Protein AF-A0A2R9B7W6-F1 (afdb_monomer)

Structure (mmCIF, N/CA/C/O backbone):
data_AF-A0A2R9B7W6-F1
#
_entry.id   AF-A0A2R9B7W6-F1
#
loop_
_atom_site.group_PDB
_atom_site.id
_atom_site.type_symbol
_atom_site.label_atom_id
_atom_site.label_alt_id
_atom_site.label_comp_id
_atom_site.label_asym_id
_atom_site.label_entity_id
_atom_site.label_seq_id
_atom_site.pdbx_PDB_ins_code
_atom_site.Cartn_x
_atom_site.Cartn_y
_atom_site.Cartn_z
_atom_site.occupancy
_atom_site.B_iso_or_equiv
_atom_site.auth_seq_id
_atom_site.auth_comp_id
_atom_site.auth_asym_id
_atom_site.auth_atom_id
_atom_site.pdbx_PDB_model_num
ATOM 1 N N . SER A 1 1 ? 33.192 -31.340 47.581 1.00 45.81 1 SER A N 1
ATOM 2 C CA . SER A 1 1 ? 33.054 -31.129 46.129 1.00 45.81 1 SER A CA 1
ATOM 3 C C . SER A 1 1 ? 32.831 -32.468 45.465 1.00 45.81 1 SER A C 1
ATOM 5 O O . SER A 1 1 ? 33.761 -33.255 45.378 1.00 45.81 1 SER A O 1
ATOM 7 N N . ALA A 1 2 ? 31.579 -32.775 45.137 1.00 42.66 2 ALA A N 1
ATOM 8 C CA . ALA A 1 2 ? 31.175 -34.056 44.569 1.00 42.66 2 ALA A CA 1
ATOM 9 C C . ALA A 1 2 ? 31.063 -33.922 43.043 1.00 42.66 2 ALA A C 1
ATOM 11 O O . ALA A 1 2 ? 30.319 -33.074 42.559 1.00 42.66 2 ALA A O 1
ATOM 12 N N . LEU A 1 3 ? 31.805 -34.748 42.307 1.00 51.59 3 LEU A N 1
ATOM 13 C CA . LEU A 1 3 ? 31.605 -35.001 40.879 1.00 51.59 3 LEU A CA 1
ATOM 14 C C . LEU A 1 3 ? 31.028 -36.418 40.747 1.00 51.59 3 LEU A C 1
ATOM 16 O O . LEU A 1 3 ? 31.632 -37.339 41.297 1.00 51.59 3 LEU A O 1
ATOM 20 N N . PRO A 1 4 ? 29.898 -36.631 40.053 1.00 51.97 4 PRO A N 1
ATOM 21 C CA . PRO A 1 4 ? 29.407 -37.977 39.808 1.00 51.97 4 PRO A CA 1
ATOM 22 C C . PRO A 1 4 ? 29.992 -38.592 38.531 1.00 51.97 4 PRO A C 1
ATOM 24 O O . PRO A 1 4 ? 29.925 -38.027 37.441 1.00 51.97 4 PRO A O 1
ATOM 27 N N . SER A 1 5 ? 30.514 -39.805 38.704 1.00 49.47 5 SER A N 1
ATOM 28 C CA . SER A 1 5 ? 30.908 -40.772 37.686 1.00 49.47 5 SER A CA 1
ATOM 29 C C . SER A 1 5 ? 29.690 -41.511 37.129 1.00 49.47 5 SER A C 1
ATOM 31 O O . SER A 1 5 ? 29.109 -42.330 37.836 1.00 49.47 5 SER A O 1
ATOM 33 N N . TRP A 1 6 ? 29.334 -41.286 35.866 1.00 43.97 6 TRP A N 1
ATOM 34 C CA . TRP A 1 6 ? 28.460 -42.190 35.109 1.00 43.97 6 TRP A CA 1
ATOM 35 C C . TRP A 1 6 ? 28.971 -42.270 33.671 1.00 43.97 6 TRP A C 1
ATOM 37 O O . TRP A 1 6 ? 28.680 -41.418 32.837 1.00 43.97 6 TRP A O 1
ATOM 47 N N . ALA A 1 7 ? 29.769 -43.298 33.398 1.00 44.34 7 ALA A N 1
ATOM 48 C CA . ALA A 1 7 ? 30.141 -43.717 32.058 1.00 44.34 7 ALA A CA 1
ATOM 49 C C . ALA A 1 7 ? 29.703 -45.170 31.901 1.00 44.34 7 ALA A C 1
ATOM 51 O O . ALA A 1 7 ? 30.375 -46.042 32.426 1.00 44.34 7 ALA A O 1
ATOM 52 N N . HIS A 1 8 ? 28.587 -45.409 31.209 1.00 46.47 8 HIS A N 1
ATOM 53 C CA . HIS A 1 8 ? 28.307 -46.627 30.440 1.00 46.47 8 HIS A CA 1
ATOM 54 C C . HIS A 1 8 ? 27.145 -46.351 29.471 1.00 46.47 8 HIS A C 1
ATOM 56 O O . HIS A 1 8 ? 26.100 -45.859 29.889 1.00 46.47 8 HIS A O 1
ATOM 62 N N . GLY A 1 9 ? 27.330 -46.703 28.191 1.00 41.22 9 GLY A N 1
ATOM 63 C CA . GLY A 1 9 ? 26.227 -46.953 27.253 1.00 41.22 9 GLY A CA 1
ATOM 64 C C . GLY A 1 9 ? 26.095 -46.020 26.044 1.00 41.22 9 GLY A C 1
ATOM 65 O O . GLY A 1 9 ? 25.039 -45.426 25.859 1.00 41.22 9 GLY A O 1
ATOM 66 N N . LEU A 1 10 ? 27.118 -45.923 25.185 1.00 43.75 10 LEU A N 1
ATOM 67 C CA . LEU A 1 10 ? 26.938 -45.444 23.806 1.00 43.75 10 LEU A CA 1
ATOM 68 C C . LEU A 1 10 ? 26.290 -46.571 22.978 1.00 43.75 10 LEU A C 1
ATOM 70 O O . LEU A 1 10 ? 26.923 -47.600 22.748 1.00 43.75 10 LEU A O 1
ATOM 74 N N . ALA A 1 11 ? 25.049 -46.374 22.534 1.00 49.59 11 ALA A N 1
ATOM 75 C CA . ALA A 1 11 ? 24.389 -47.198 21.518 1.00 49.59 11 ALA A CA 1
ATOM 76 C C . ALA A 1 11 ? 24.299 -46.420 20.184 1.00 49.59 11 ALA A C 1
ATOM 78 O O . ALA A 1 11 ? 24.215 -45.188 20.215 1.00 49.59 11 ALA A O 1
ATOM 79 N N . PRO A 1 12 ? 24.348 -47.090 19.015 1.00 50.97 12 PRO A N 1
ATOM 80 C CA . PRO A 1 12 ? 24.592 -46.441 17.729 1.00 50.97 12 PRO A CA 1
ATOM 81 C C . PRO A 1 12 ? 23.321 -45.840 17.115 1.00 50.97 12 PRO A C 1
ATOM 83 O O . PRO A 1 12 ? 22.237 -46.413 17.193 1.00 50.97 12 PRO A O 1
ATOM 86 N N . LEU A 1 13 ? 23.495 -44.698 16.449 1.00 47.97 13 LEU A N 1
ATOM 87 C CA . LEU A 1 13 ? 22.479 -43.974 15.682 1.00 47.97 13 LEU A CA 1
ATOM 88 C C . LEU A 1 13 ? 22.021 -44.771 14.443 1.00 47.97 13 LEU A C 1
ATOM 90 O O . LEU A 1 13 ? 22.877 -45.198 13.663 1.00 47.97 13 LEU A O 1
ATOM 94 N N . PRO A 1 14 ? 20.709 -44.898 14.175 1.00 49.22 14 PRO A N 1
ATOM 95 C CA . PRO A 1 14 ? 20.229 -45.352 12.880 1.00 49.22 14 PRO A CA 1
ATOM 96 C C . PRO A 1 14 ? 20.136 -44.194 11.873 1.00 49.22 14 PRO A C 1
ATOM 98 O O . PRO A 1 14 ? 19.477 -43.185 12.107 1.00 49.22 14 PRO A O 1
ATOM 101 N N . GLY A 1 15 ? 20.814 -44.393 10.741 1.00 40.56 15 GLY A N 1
ATOM 102 C CA . GLY A 1 15 ? 20.274 -44.213 9.389 1.00 40.56 15 GLY A CA 1
ATOM 103 C C . GLY A 1 15 ? 19.507 -42.928 9.080 1.00 40.56 15 GLY A C 1
ATOM 104 O O . GLY A 1 15 ? 18.303 -42.832 9.282 1.00 40.56 15 GLY A O 1
ATOM 105 N N . ARG A 1 16 ? 20.223 -41.993 8.459 1.00 42.75 16 ARG A N 1
ATOM 106 C CA . ARG A 1 16 ? 19.728 -40.836 7.707 1.00 42.75 16 ARG A CA 1
ATOM 107 C C . ARG A 1 16 ? 18.787 -41.303 6.579 1.00 42.75 16 ARG A C 1
ATOM 109 O O . ARG A 1 16 ? 19.270 -41.776 5.558 1.00 42.75 16 ARG A O 1
ATOM 116 N N . GLY A 1 17 ? 17.475 -41.202 6.794 1.00 39.66 17 GLY A N 1
ATOM 117 C CA . GLY A 1 17 ? 16.437 -41.512 5.806 1.00 39.66 17 GLY A CA 1
ATOM 118 C C . GLY A 1 17 ? 16.114 -40.321 4.902 1.00 39.66 17 GLY A C 1
ATOM 119 O O . GLY A 1 17 ? 16.045 -39.185 5.370 1.00 39.66 17 GLY A O 1
ATOM 120 N N . GLU A 1 18 ? 15.970 -40.626 3.615 1.00 41.53 18 GLU A N 1
ATOM 121 C CA . GLU A 1 18 ? 15.669 -39.789 2.456 1.00 41.53 18 GLU A CA 1
ATOM 122 C C . GLU A 1 18 ? 14.981 -38.435 2.696 1.00 41.53 18 GLU A C 1
ATOM 124 O O . GLU A 1 18 ? 13.837 -38.331 3.142 1.00 41.53 18 GLU A O 1
ATOM 129 N N . SER A 1 19 ? 15.644 -37.386 2.206 1.00 39.09 19 SER A N 1
ATOM 130 C CA . SER A 1 19 ? 14.970 -36.214 1.660 1.00 39.09 19 SER A CA 1
ATOM 131 C C . SER A 1 19 ? 14.197 -36.635 0.410 1.00 39.09 19 SER A C 1
ATOM 133 O O . SER A 1 19 ? 14.766 -37.192 -0.526 1.00 39.09 19 SER A O 1
ATOM 135 N N . GLN A 1 20 ? 12.895 -36.374 0.410 1.00 37.47 20 GLN A N 1
ATOM 136 C CA . GLN A 1 20 ? 12.023 -36.555 -0.740 1.00 37.47 20 GLN A CA 1
ATOM 137 C C . GLN A 1 20 ? 12.361 -35.470 -1.779 1.00 37.47 20 GLN A C 1
ATOM 139 O O . GLN A 1 20 ? 11.802 -34.376 -1.770 1.00 37.47 20 GLN A O 1
ATOM 144 N N . GLU A 1 21 ? 13.346 -35.754 -2.628 1.00 47.81 21 GLU A N 1
ATOM 145 C CA . GLU A 1 21 ? 13.609 -35.018 -3.866 1.00 47.81 21 GLU A CA 1
ATOM 146 C C . GLU A 1 21 ? 12.427 -35.248 -4.833 1.00 47.81 21 GLU A C 1
ATOM 148 O O . GLU A 1 21 ? 11.962 -36.386 -4.971 1.00 47.81 21 GLU A O 1
ATOM 153 N N . PRO A 1 22 ? 11.901 -34.209 -5.508 1.00 52.09 22 PRO A N 1
ATOM 154 C CA . PRO A 1 22 ? 10.919 -34.405 -6.570 1.00 52.09 22 PRO A CA 1
ATOM 155 C C . PRO A 1 22 ? 11.545 -35.251 -7.692 1.00 52.09 22 PRO A C 1
ATOM 157 O O . PRO A 1 22 ? 12.746 -35.131 -7.942 1.00 52.09 22 PRO A O 1
ATOM 160 N N . PRO A 1 23 ? 10.772 -36.097 -8.396 1.00 46.75 23 PRO A N 1
ATOM 161 C CA . PRO A 1 23 ? 11.310 -36.920 -9.469 1.00 46.75 23 PRO A CA 1
ATOM 162 C C . PRO A 1 23 ? 11.897 -36.022 -10.565 1.00 46.75 23 PRO A C 1
ATOM 164 O O . PRO A 1 23 ? 11.182 -35.450 -11.384 1.00 46.75 23 PRO A O 1
ATOM 167 N N . ALA A 1 24 ? 13.225 -35.922 -10.607 1.00 55.38 2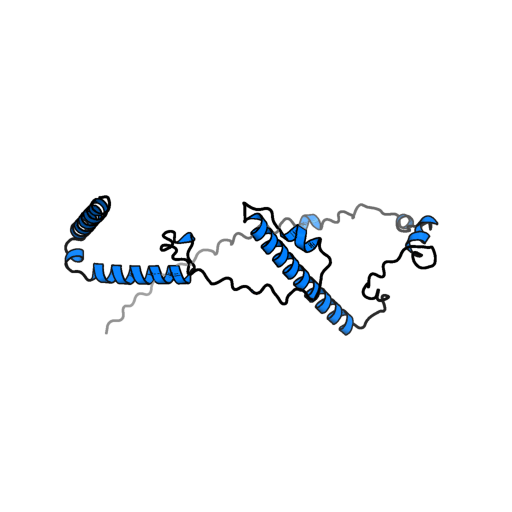4 ALA A N 1
ATOM 168 C CA . ALA A 1 24 ? 13.989 -35.335 -11.704 1.00 55.38 24 ALA A CA 1
ATOM 169 C C . ALA A 1 24 ? 13.999 -36.281 -12.924 1.00 55.38 24 ALA A C 1
ATOM 171 O O . ALA A 1 24 ? 15.048 -36.573 -13.495 1.00 55.38 24 ALA A O 1
ATOM 172 N N . ALA A 1 25 ? 12.829 -36.805 -13.297 1.00 56.47 25 ALA A N 1
ATOM 173 C CA . ALA A 1 25 ? 12.686 -37.926 -14.219 1.00 56.47 25 ALA A CA 1
ATOM 174 C C . ALA A 1 25 ? 11.852 -37.617 -15.472 1.00 56.47 25 ALA A C 1
ATOM 176 O O . ALA A 1 25 ? 11.462 -38.555 -16.148 1.00 56.47 25 ALA A O 1
ATOM 177 N N . ASP A 1 26 ? 11.657 -36.347 -15.847 1.00 54.69 26 ASP A N 1
ATOM 178 C CA . ASP A 1 26 ? 10.892 -36.011 -17.066 1.00 54.69 26 ASP A CA 1
ATOM 179 C C . ASP A 1 26 ? 11.704 -35.276 -18.150 1.00 54.69 26 ASP A C 1
ATOM 181 O O . ASP A 1 26 ? 11.227 -35.080 -19.267 1.00 54.69 26 ASP A O 1
ATOM 185 N N . TRP A 1 27 ? 12.971 -34.930 -17.895 1.00 49.91 27 TRP A N 1
ATOM 186 C CA . TRP A 1 27 ? 13.821 -34.278 -18.908 1.00 49.91 27 TRP A CA 1
ATOM 187 C C . TRP A 1 27 ? 14.621 -35.258 -19.774 1.00 49.91 27 TRP A C 1
ATOM 189 O O . TRP A 1 27 ? 15.024 -34.911 -20.884 1.00 49.91 27 TRP A O 1
ATOM 199 N N . ALA A 1 28 ? 14.822 -36.497 -19.313 1.00 54.81 28 ALA A N 1
ATOM 200 C CA . ALA A 1 28 ? 15.526 -37.521 -20.089 1.00 54.81 28 ALA A CA 1
ATOM 201 C C . ALA A 1 28 ? 14.712 -37.997 -21.309 1.00 54.81 28 ALA A C 1
ATOM 203 O O . ALA A 1 28 ? 15.297 -38.404 -22.311 1.00 54.81 28 ALA A O 1
ATOM 204 N N . PHE A 1 29 ? 13.378 -37.882 -21.264 1.00 51.72 29 PHE A N 1
ATOM 205 C CA . PHE A 1 29 ? 12.495 -38.265 -22.371 1.00 51.72 29 PHE A CA 1
ATOM 206 C C . PHE A 1 29 ? 12.484 -37.240 -23.518 1.00 51.72 29 PHE A C 1
ATOM 208 O O . PHE A 1 29 ? 12.191 -37.583 -24.657 1.00 51.72 29 PHE A O 1
ATOM 215 N N . ILE A 1 30 ? 12.855 -35.981 -23.26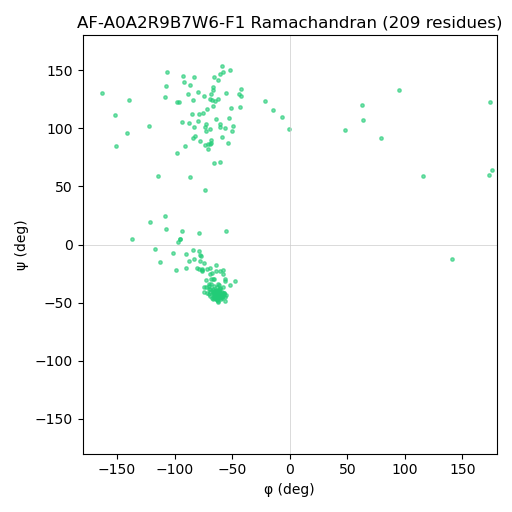3 1.00 57.75 30 ILE A N 1
ATOM 216 C CA . ILE A 1 30 ? 12.914 -34.952 -24.319 1.00 57.75 30 ILE A CA 1
ATOM 217 C C . ILE A 1 30 ? 14.216 -35.066 -25.131 1.00 57.75 30 ILE A C 1
ATOM 219 O O . ILE A 1 30 ? 14.278 -34.622 -26.276 1.00 57.75 30 ILE A O 1
ATOM 223 N N . ASN A 1 31 ? 15.247 -35.716 -24.580 1.00 59.97 31 ASN A N 1
ATOM 224 C CA . ASN A 1 31 ? 16.534 -35.913 -25.251 1.00 59.97 31 ASN A CA 1
ATOM 225 C C . ASN A 1 31 ? 16.631 -37.248 -26.011 1.00 59.97 31 ASN A C 1
ATOM 227 O O . ASN A 1 31 ? 17.704 -37.637 -26.472 1.00 59.97 31 ASN A O 1
ATOM 231 N N . THR A 1 32 ? 15.517 -37.967 -26.188 1.00 64.19 32 THR A N 1
ATOM 232 C CA . THR A 1 32 ? 15.447 -38.948 -27.272 1.00 64.19 32 THR A CA 1
ATOM 233 C C . THR A 1 32 ? 15.350 -38.177 -28.568 1.00 64.19 32 THR A C 1
ATOM 235 O O . THR A 1 32 ? 14.404 -37.429 -28.772 1.00 64.19 32 THR A O 1
ATOM 238 N N . ASN A 1 33 ? 16.355 -38.338 -29.417 1.00 69.31 33 ASN A N 1
ATOM 239 C CA . ASN A 1 33 ? 16.514 -37.669 -30.697 1.00 69.31 33 ASN A CA 1
ATOM 240 C C . ASN A 1 33 ? 15.262 -37.866 -31.588 1.00 69.31 33 ASN A C 1
ATOM 242 O O . ASN A 1 33 ? 15.184 -38.810 -32.373 1.00 69.31 33 ASN A O 1
ATOM 246 N N . ILE A 1 34 ? 14.267 -36.981 -31.431 1.00 74.12 34 ILE A N 1
ATOM 247 C CA . ILE A 1 34 ? 12.945 -37.012 -32.094 1.00 74.12 34 ILE A CA 1
ATOM 248 C C . ILE A 1 34 ? 13.115 -37.037 -33.620 1.00 74.12 34 ILE A C 1
ATOM 250 O O . ILE A 1 34 ? 12.330 -37.643 -34.347 1.00 74.12 34 ILE A O 1
ATOM 254 N N . PHE A 1 35 ? 14.206 -36.441 -34.098 1.00 73.00 35 PHE A N 1
ATOM 255 C CA . PHE A 1 35 ? 14.565 -36.322 -35.505 1.00 73.00 35 PHE A CA 1
ATOM 256 C C . PHE A 1 35 ? 15.531 -37.418 -35.993 1.00 73.00 35 PHE A C 1
ATOM 258 O O . PHE A 1 35 ? 15.927 -37.416 -37.155 1.00 73.00 35 PHE A O 1
ATOM 265 N N . ALA A 1 36 ? 15.888 -38.411 -35.169 1.00 75.06 36 ALA A N 1
ATOM 266 C CA . ALA A 1 36 ? 16.821 -39.473 -35.572 1.00 75.06 36 ALA A CA 1
ATOM 267 C C . ALA A 1 36 ? 16.328 -40.305 -36.768 1.00 75.06 36 ALA A C 1
ATOM 269 O O . ALA A 1 36 ? 17.124 -40.930 -37.465 1.00 75.06 36 ALA A O 1
ATOM 270 N N . ARG A 1 37 ? 15.011 -40.331 -37.007 1.00 75.69 37 ARG A N 1
ATOM 271 C CA . ARG A 1 37 ? 14.396 -41.042 -38.137 1.00 75.69 37 ARG A CA 1
ATOM 272 C C . ARG A 1 37 ? 13.998 -40.127 -39.293 1.00 75.69 37 ARG A C 1
ATOM 274 O O . ARG A 1 37 ? 13.618 -40.634 -40.346 1.00 75.69 37 ARG A O 1
ATOM 281 N N . THR A 1 38 ? 14.085 -38.806 -39.137 1.00 82.06 38 THR A N 1
ATOM 282 C CA . THR A 1 38 ? 13.758 -37.877 -40.222 1.00 82.06 38 THR A CA 1
ATOM 283 C C . THR A 1 38 ? 14.931 -37.780 -41.187 1.00 82.06 38 THR A C 1
ATOM 285 O O . THR A 1 38 ? 15.954 -37.170 -40.885 1.00 82.06 38 THR A O 1
ATOM 288 N N . LYS A 1 39 ? 14.779 -38.392 -42.362 1.00 84.38 39 LYS A N 1
ATOM 289 C CA . LYS A 1 39 ? 15.695 -38.226 -43.491 1.00 84.38 39 LYS A CA 1
ATOM 290 C C . LYS A 1 39 ? 15.231 -37.017 -44.296 1.00 84.38 39 LYS A C 1
ATOM 292 O O . LYS A 1 39 ? 14.222 -37.098 -44.988 1.00 84.38 39 LYS A O 1
ATOM 297 N N . ILE A 1 40 ? 15.935 -35.898 -44.158 1.00 82.06 40 ILE A N 1
ATOM 298 C CA . ILE A 1 40 ? 15.687 -34.692 -44.952 1.00 82.06 40 ILE A CA 1
ATOM 299 C C . ILE A 1 40 ? 16.663 -34.719 -46.123 1.00 82.06 40 ILE A C 1
ATOM 301 O O . ILE A 1 40 ? 17.873 -34.818 -45.923 1.00 82.06 40 ILE A O 1
ATOM 305 N N . ASP A 1 41 ? 16.135 -34.669 -47.340 1.00 85.31 41 ASP A N 1
ATOM 306 C CA . ASP A 1 41 ? 16.945 -34.570 -48.550 1.00 85.31 41 ASP A CA 1
ATOM 307 C C . ASP A 1 41 ? 17.625 -33.184 -48.595 1.00 85.31 41 ASP A C 1
ATOM 309 O O . ASP A 1 41 ? 16.935 -32.171 -48.429 1.00 85.31 41 ASP A O 1
ATOM 313 N N . PRO A 1 42 ? 18.953 -33.087 -48.805 1.00 80.19 42 PRO A N 1
ATOM 314 C CA . PRO A 1 42 ? 19.649 -31.802 -48.870 1.00 80.19 42 PRO A CA 1
ATOM 315 C C . PRO A 1 42 ? 19.105 -30.864 -49.956 1.00 80.19 42 PRO A C 1
ATOM 317 O O . PRO A 1 42 ? 19.200 -29.647 -49.811 1.00 80.19 42 PRO A O 1
ATOM 320 N N . SER A 1 43 ? 18.495 -31.395 -51.019 1.00 79.06 43 SER A N 1
ATOM 321 C CA . SER A 1 43 ? 17.858 -30.580 -52.058 1.00 79.06 43 SER A CA 1
ATOM 322 C C . SER A 1 43 ? 16.624 -29.818 -51.551 1.00 79.06 43 SER A C 1
ATOM 324 O O . SER A 1 43 ? 16.374 -28.698 -51.997 1.00 79.06 43 SER A O 1
ATOM 326 N N . ALA A 1 44 ? 15.908 -30.358 -50.559 1.00 77.62 44 ALA A N 1
ATOM 327 C CA . ALA A 1 44 ? 14.747 -29.718 -49.937 1.00 77.62 44 ALA A CA 1
ATOM 328 C C . ALA A 1 44 ? 15.127 -28.563 -48.991 1.00 77.62 44 ALA A C 1
ATOM 330 O O . ALA A 1 44 ? 14.281 -27.737 -48.654 1.00 77.62 44 ALA A O 1
ATOM 331 N N . LEU A 1 45 ? 16.398 -28.475 -48.580 1.00 80.62 45 LEU A N 1
ATOM 332 C CA . LEU A 1 45 ? 16.919 -27.356 -47.785 1.00 80.62 45 LEU A CA 1
ATOM 333 C C . LEU A 1 45 ? 17.183 -26.108 -48.639 1.00 80.62 45 LEU A C 1
ATOM 335 O O . LEU A 1 45 ? 17.379 -25.017 -48.103 1.00 80.62 45 LEU A O 1
ATOM 339 N N . VAL A 1 46 ? 17.198 -26.252 -49.966 1.00 83.69 46 VAL A N 1
ATOM 340 C CA . VAL A 1 46 ? 17.445 -25.148 -50.891 1.00 83.69 46 VAL A CA 1
ATOM 341 C C . VAL A 1 46 ? 16.110 -24.519 -51.276 1.00 83.69 46 VAL A C 1
ATOM 343 O O . VAL A 1 46 ? 15.518 -24.828 -52.309 1.00 83.69 46 VAL A O 1
ATOM 346 N N . GLN A 1 47 ? 15.635 -23.594 -50.443 1.00 79.19 47 GLN A N 1
ATOM 347 C CA . GLN A 1 47 ? 14.494 -22.754 -50.788 1.00 79.19 47 GLN A CA 1
ATOM 348 C C . GLN A 1 47 ? 14.926 -21.728 -51.844 1.00 79.19 47 GLN A C 1
ATOM 350 O O . GLN A 1 47 ? 15.505 -20.686 -51.533 1.00 79.19 47 GLN A O 1
ATOM 355 N N . LYS A 1 48 ? 14.652 -22.026 -53.118 1.00 75.75 48 LYS A N 1
ATOM 356 C CA . LYS A 1 48 ? 14.774 -21.046 -54.200 1.00 75.75 48 LYS A CA 1
ATOM 357 C C . LYS A 1 48 ? 13.607 -20.076 -54.075 1.00 75.75 48 LYS A C 1
ATOM 359 O O . LYS A 1 48 ? 12.474 -20.406 -54.410 1.00 75.75 48 LYS A O 1
ATOM 364 N N . LEU A 1 49 ? 13.879 -18.904 -53.513 1.00 70.94 49 LEU A N 1
ATOM 365 C CA . LEU A 1 49 ? 12.896 -17.839 -53.423 1.00 70.94 49 LEU A CA 1
ATOM 366 C C . LEU A 1 49 ? 12.707 -17.261 -54.830 1.00 70.94 49 LEU A C 1
ATOM 368 O O . LEU A 1 49 ? 13.573 -16.539 -55.325 1.00 70.94 49 LEU A O 1
ATOM 372 N N . GLU A 1 50 ? 11.607 -17.607 -55.495 1.00 71.19 50 GLU A N 1
ATOM 373 C CA . GLU A 1 50 ? 11.217 -16.8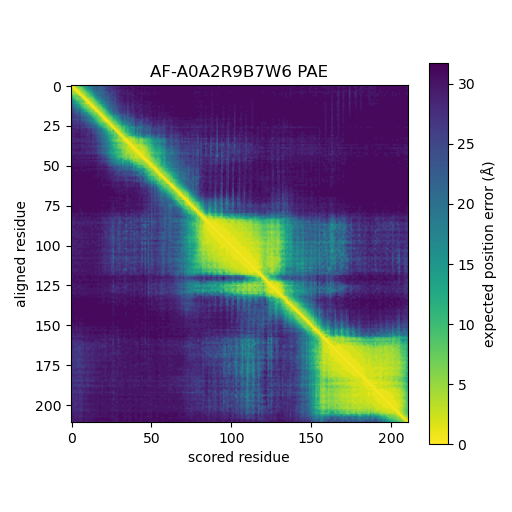85 -56.700 1.00 71.19 50 GLU A CA 1
ATOM 374 C C . GLU A 1 50 ? 10.846 -15.465 -56.285 1.00 71.19 50 GLU A C 1
ATOM 376 O O . GLU A 1 50 ? 9.976 -15.240 -55.439 1.00 71.19 50 GLU A O 1
ATOM 381 N N . LEU A 1 51 ? 11.586 -14.501 -56.826 1.00 60.38 51 LEU A N 1
ATOM 382 C CA . LEU A 1 51 ? 11.339 -13.087 -56.608 1.00 60.38 51 LEU A CA 1
ATOM 383 C C . LEU A 1 51 ? 10.033 -12.724 -57.316 1.00 60.38 51 LEU A C 1
ATOM 385 O O . LEU A 1 51 ? 10.037 -12.291 -58.465 1.00 60.38 51 LEU A O 1
ATOM 389 N N . ASP A 1 52 ? 8.910 -12.912 -56.627 1.00 55.97 52 ASP A N 1
ATOM 390 C CA . ASP A 1 52 ? 7.626 -12.407 -57.090 1.00 55.97 52 ASP A CA 1
ATOM 391 C C . ASP A 1 52 ? 7.732 -10.877 -57.139 1.00 55.97 52 ASP A C 1
ATOM 393 O O . ASP A 1 52 ? 8.111 -10.234 -56.153 1.00 55.97 52 ASP A O 1
ATOM 397 N N . VAL A 1 53 ? 7.440 -10.275 -58.293 1.00 57.84 53 VAL A N 1
ATOM 398 C CA . VAL A 1 53 ? 7.580 -8.829 -58.551 1.00 57.84 53 VAL A CA 1
ATOM 399 C C . VAL A 1 53 ? 6.752 -8.005 -57.548 1.00 57.84 53 VAL A C 1
ATOM 401 O O . VAL A 1 53 ? 7.085 -6.860 -57.239 1.00 57.84 53 VAL A O 1
ATOM 404 N N . ARG A 1 54 ? 5.732 -8.620 -56.932 1.00 56.19 54 ARG A N 1
ATOM 405 C CA . ARG A 1 54 ? 4.928 -8.057 -55.833 1.00 56.19 54 ARG A CA 1
ATOM 406 C C . ARG A 1 54 ? 5.689 -7.907 -54.510 1.00 56.19 54 ARG A C 1
ATOM 408 O O . ARG A 1 54 ? 5.286 -7.111 -53.670 1.00 56.19 54 ARG A O 1
ATOM 415 N N . SER A 1 55 ? 6.795 -8.623 -54.304 1.00 54.72 55 SER A N 1
ATOM 416 C CA . SER A 1 55 ? 7.640 -8.480 -53.107 1.00 54.72 55 SER A CA 1
ATOM 417 C C . SER A 1 55 ? 8.558 -7.251 -53.169 1.00 54.72 55 SER A C 1
ATOM 419 O O . SER A 1 55 ? 8.948 -6.719 -52.131 1.00 54.72 55 SER A O 1
ATOM 421 N N . VAL A 1 56 ? 8.833 -6.719 -54.368 1.00 52.59 56 VAL A N 1
ATOM 422 C CA . VAL A 1 56 ? 9.689 -5.533 -54.565 1.00 52.59 56 VAL A CA 1
ATOM 423 C C . VAL A 1 56 ? 8.996 -4.244 -54.093 1.00 52.59 56 VAL A C 1
ATOM 425 O O . VAL A 1 56 ? 9.660 -3.265 -53.742 1.00 52.59 56 VAL A O 1
ATOM 428 N N . THR A 1 57 ? 7.662 -4.239 -53.988 1.00 44.44 57 THR A N 1
ATOM 429 C CA . THR A 1 57 ? 6.891 -3.074 -53.524 1.00 44.44 57 THR A CA 1
ATOM 430 C C . THR A 1 57 ? 6.932 -2.869 -52.005 1.00 44.44 57 THR A C 1
ATOM 432 O O . THR A 1 57 ? 6.512 -1.814 -51.537 1.00 44.44 57 THR A O 1
ATOM 435 N N . SER A 1 58 ? 7.459 -3.819 -51.217 1.00 51.12 58 SER A N 1
ATOM 436 C CA . SER A 1 58 ? 7.696 -3.603 -49.776 1.00 51.12 58 SER A CA 1
ATOM 437 C C . SER A 1 58 ? 9.065 -2.977 -49.473 1.00 51.12 58 SER A C 1
ATOM 439 O O . SER A 1 58 ? 9.260 -2.454 -48.378 1.00 51.12 58 SER A O 1
ATOM 441 N N . VAL A 1 59 ? 9.987 -2.958 -50.448 1.00 51.56 59 VAL A N 1
ATOM 442 C CA . VAL A 1 59 ? 11.341 -2.384 -50.305 1.00 51.56 59 VAL A CA 1
ATOM 443 C C . VAL A 1 59 ? 11.442 -0.965 -50.881 1.00 51.56 59 VAL A C 1
ATOM 445 O O . VAL A 1 59 ? 12.286 -0.189 -50.446 1.00 51.56 59 VAL A O 1
ATOM 448 N N . ARG A 1 60 ? 10.550 -0.568 -51.799 1.00 46.31 60 ARG A N 1
ATOM 449 C CA . ARG A 1 60 ? 10.504 0.796 -52.362 1.00 46.31 60 ARG A CA 1
ATOM 450 C C . ARG A 1 60 ? 9.226 1.546 -51.982 1.00 46.31 60 ARG A C 1
ATOM 452 O O . ARG A 1 60 ? 8.480 1.986 -52.848 1.00 46.31 60 ARG A O 1
ATOM 459 N N . ARG A 1 61 ? 8.957 1.731 -50.687 1.00 49.91 61 ARG A N 1
ATOM 460 C CA . ARG A 1 61 ? 8.120 2.863 -50.247 1.00 49.91 61 ARG A CA 1
ATOM 461 C C . ARG A 1 61 ? 9.045 3.982 -49.799 1.00 49.91 61 ARG A C 1
ATOM 463 O O . ARG A 1 61 ? 9.300 4.170 -48.617 1.00 49.91 61 ARG A O 1
ATOM 470 N N . GLY A 1 62 ? 9.564 4.687 -50.785 1.00 47.97 62 GLY A N 1
ATOM 471 C CA . GLY A 1 62 ? 10.445 5.820 -50.590 1.00 47.97 62 GLY A CA 1
ATOM 472 C C . GLY A 1 62 ? 10.922 6.302 -51.940 1.00 47.97 62 GLY A C 1
ATOM 473 O O . GLY A 1 62 ? 12.085 6.112 -52.240 1.00 47.97 62 GLY A O 1
ATOM 474 N N . GLU A 1 63 ? 9.996 6.782 -52.774 1.00 49.75 63 GLU A N 1
ATOM 475 C CA . GLU A 1 63 ? 10.190 7.926 -53.676 1.00 49.75 63 GLU A CA 1
ATOM 476 C C . GLU A 1 63 ? 8.967 8.105 -54.595 1.00 49.75 63 GLU A C 1
ATOM 478 O O . GLU A 1 63 ? 8.576 7.204 -55.328 1.00 49.75 63 GLU A O 1
ATOM 483 N N . ALA A 1 64 ? 8.390 9.309 -54.501 1.00 41.25 64 ALA A N 1
ATOM 484 C CA . ALA A 1 64 ? 7.442 9.979 -55.398 1.00 41.25 64 ALA A CA 1
ATOM 485 C C . ALA A 1 64 ? 6.036 9.372 -55.623 1.00 41.25 64 ALA A C 1
ATOM 487 O O . ALA A 1 64 ? 5.843 8.445 -56.403 1.00 41.25 64 ALA A O 1
ATOM 488 N N . GLY A 1 65 ? 5.011 10.016 -55.035 1.00 39.09 65 GLY A N 1
ATOM 489 C CA . GLY A 1 65 ? 3.612 9.775 -55.413 1.00 39.09 65 GLY A CA 1
ATOM 490 C C . GLY A 1 65 ? 2.517 10.443 -54.569 1.00 39.09 65 GLY A C 1
ATOM 491 O O . GLY A 1 65 ? 1.667 9.740 -54.050 1.00 39.09 65 GLY A O 1
ATOM 492 N N . SER A 1 66 ? 2.520 11.779 -54.489 1.00 44.62 66 SER A N 1
ATOM 493 C CA . SER A 1 66 ? 1.351 12.671 -54.307 1.00 44.62 66 SER A CA 1
ATOM 494 C C . SER A 1 66 ? 0.460 12.622 -53.038 1.00 44.62 66 SER A C 1
ATOM 496 O O . SER A 1 66 ? -0.328 11.709 -52.819 1.00 44.62 66 SER A O 1
ATOM 498 N N . SER A 1 67 ? 0.444 13.787 -52.372 1.00 39.75 67 SER A N 1
ATOM 499 C CA . SER A 1 67 ? -0.705 14.456 -51.731 1.00 39.75 67 SER A CA 1
ATOM 500 C C . SER A 1 67 ? -0.989 14.251 -50.232 1.00 39.75 67 SER A C 1
ATOM 502 O O . SER A 1 67 ? -1.071 13.145 -49.716 1.00 39.75 67 SER A O 1
ATOM 504 N N . ALA A 1 68 ? -1.238 15.401 -49.594 1.00 39.62 68 ALA A N 1
ATOM 505 C CA . ALA A 1 68 ? -1.744 15.657 -48.242 1.00 39.62 68 ALA A CA 1
ATOM 506 C C . ALA A 1 68 ? -0.758 15.547 -47.055 1.00 39.62 68 ALA A C 1
ATOM 508 O O . ALA A 1 68 ? -0.587 14.519 -46.409 1.00 39.62 68 ALA A O 1
ATOM 509 N N . ARG A 1 69 ? -0.172 16.713 -46.743 1.00 47.16 69 ARG A N 1
ATOM 510 C CA . ARG A 1 69 ? 0.322 17.181 -45.434 1.00 47.16 69 ARG A CA 1
ATOM 511 C C . ARG A 1 69 ? -0.167 16.367 -44.222 1.00 47.16 69 ARG A C 1
ATOM 513 O O . ARG A 1 69 ? -1.326 16.506 -43.862 1.00 47.16 69 ARG A O 1
ATOM 520 N N . VAL A 1 70 ? 0.757 15.713 -43.513 1.00 40.12 70 VAL A N 1
ATOM 521 C CA . VAL A 1 70 ? 1.030 15.948 -42.080 1.00 40.12 70 VAL A CA 1
ATOM 522 C C . VAL A 1 70 ? 2.498 15.588 -41.839 1.00 40.12 70 VAL A C 1
ATOM 524 O O . VAL A 1 70 ? 2.889 14.426 -41.913 1.00 40.12 70 VAL A O 1
ATOM 527 N N . THR A 1 71 ? 3.325 16.590 -41.551 1.00 48.12 71 THR A N 1
ATOM 528 C CA . THR A 1 71 ? 4.695 16.389 -41.073 1.00 48.12 71 THR A CA 1
ATOM 529 C C . THR A 1 71 ? 4.626 15.916 -39.621 1.00 48.12 71 THR A C 1
ATOM 531 O O . THR A 1 71 ? 4.667 16.724 -38.700 1.00 48.12 71 THR A O 1
ATOM 534 N N . MET A 1 72 ? 4.468 14.609 -39.406 1.00 40.94 72 MET A N 1
ATOM 535 C CA . MET A 1 72 ? 4.723 13.994 -38.104 1.00 40.94 72 MET A CA 1
ATOM 536 C C . MET A 1 72 ? 6.216 13.688 -38.009 1.00 40.94 72 MET A C 1
ATOM 538 O O . MET A 1 72 ? 6.751 12.849 -38.732 1.00 40.94 72 MET A O 1
ATOM 542 N N . LEU A 1 73 ? 6.872 14.416 -37.113 1.00 52.62 73 LEU A N 1
ATOM 543 C CA . LEU A 1 73 ? 8.233 14.201 -36.646 1.00 52.62 73 LEU A CA 1
ATOM 544 C C . LEU A 1 73 ? 8.372 12.741 -36.158 1.00 52.62 73 LEU A C 1
ATOM 546 O O . LEU A 1 73 ? 7.809 12.377 -35.127 1.00 52.62 73 LEU A O 1
ATOM 550 N N . MET A 1 74 ? 9.091 11.896 -36.897 1.00 43.44 74 MET A N 1
ATOM 551 C CA . MET A 1 74 ? 9.499 10.559 -36.447 1.00 43.44 74 MET A CA 1
ATOM 552 C C . MET A 1 74 ? 11.000 10.568 -36.145 1.00 43.44 74 MET A C 1
ATOM 554 O O . MET A 1 74 ? 11.765 11.133 -36.932 1.00 43.44 74 MET A O 1
ATOM 558 N N . PRO A 1 75 ? 11.447 9.965 -35.029 1.00 48.12 75 PRO A N 1
ATOM 559 C CA . PRO A 1 75 ? 12.860 9.897 -34.712 1.00 48.12 75 PRO A CA 1
ATOM 560 C C . PRO A 1 75 ? 13.554 8.964 -35.708 1.00 48.12 75 PRO A C 1
ATOM 562 O O . PRO A 1 75 ? 13.134 7.828 -35.917 1.00 48.12 75 PRO A O 1
ATOM 565 N N . SER A 1 76 ? 14.586 9.523 -36.337 1.00 39.94 76 SER A N 1
ATOM 566 C CA . SER A 1 76 ? 15.610 8.913 -37.184 1.00 39.94 76 SER A CA 1
ATOM 567 C C . SER A 1 76 ? 15.579 7.382 -37.257 1.00 39.94 76 SER A C 1
ATOM 569 O O . SER A 1 76 ? 15.946 6.679 -36.314 1.00 39.94 76 SER A O 1
ATOM 571 N N . ALA A 1 77 ? 15.187 6.862 -38.421 1.00 48.41 77 ALA A N 1
ATOM 572 C CA . ALA A 1 77 ? 15.471 5.490 -38.804 1.00 48.41 77 ALA A CA 1
ATOM 573 C C . ALA A 1 77 ? 16.983 5.367 -39.029 1.00 48.41 77 ALA A C 1
ATOM 575 O O . ALA A 1 77 ? 17.487 5.602 -40.127 1.00 48.41 77 ALA A O 1
ATOM 576 N N . GLU A 1 78 ? 17.719 5.038 -37.970 1.00 50.50 78 GLU A N 1
ATOM 577 C CA . GLU A 1 78 ? 19.141 4.747 -38.077 1.00 50.50 78 GLU A CA 1
ATOM 578 C C . GLU A 1 78 ? 19.313 3.491 -38.935 1.00 50.50 78 GLU A C 1
ATOM 580 O O . GLU A 1 78 ? 18.976 2.369 -38.539 1.00 50.50 78 GLU A O 1
ATOM 585 N N . ALA A 1 79 ? 19.815 3.699 -40.155 1.00 49.12 79 ALA A N 1
ATOM 586 C CA . ALA A 1 79 ? 20.388 2.648 -40.974 1.00 49.12 79 ALA A CA 1
ATOM 587 C C . ALA A 1 79 ? 21.293 1.803 -40.072 1.00 49.12 79 ALA A C 1
ATOM 589 O O . ALA A 1 79 ? 22.097 2.359 -39.326 1.00 49.12 79 ALA A O 1
ATOM 590 N N . LYS A 1 80 ? 21.123 0.476 -40.101 1.00 54.34 80 LYS A N 1
ATOM 591 C CA . LYS A 1 80 ? 21.834 -0.491 -39.251 1.00 54.34 80 LYS A CA 1
ATOM 592 C C . LYS A 1 80 ? 23.329 -0.499 -39.589 1.00 54.34 80 LYS A C 1
ATOM 594 O O . LYS A 1 80 ? 23.844 -1.453 -40.164 1.00 54.34 80 LYS A O 1
ATOM 599 N N . THR A 1 81 ? 24.028 0.572 -39.249 1.00 58.00 81 THR A N 1
ATOM 600 C CA . THR A 1 81 ? 25.476 0.612 -39.184 1.00 58.00 81 THR A CA 1
ATOM 601 C C . THR A 1 81 ? 25.882 -0.328 -38.055 1.00 58.00 81 THR A C 1
ATOM 603 O O . THR A 1 81 ? 25.170 -0.509 -37.058 1.00 58.00 81 THR A O 1
ATOM 606 N N . VAL A 1 82 ? 26.999 -1.030 -38.222 1.00 71.56 82 VAL A N 1
ATOM 607 C CA . VAL A 1 82 ? 2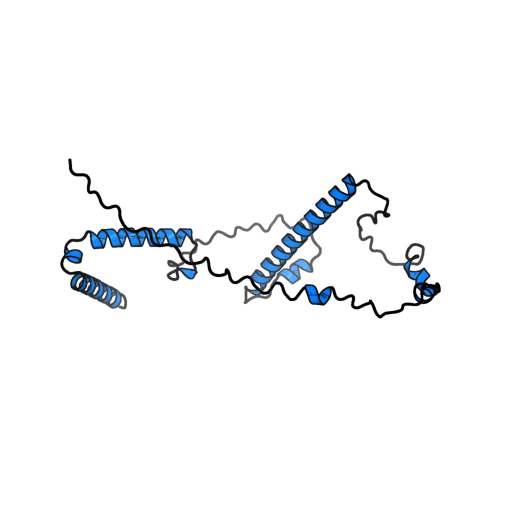7.523 -1.907 -37.174 1.00 71.56 82 VAL A CA 1
ATOM 608 C C . VAL A 1 82 ? 28.061 -1.008 -36.060 1.00 71.56 82 VAL A C 1
ATOM 610 O O . VAL A 1 82 ? 29.249 -0.720 -35.998 1.00 71.56 82 VAL A O 1
ATOM 613 N N . LEU A 1 83 ? 27.164 -0.536 -35.189 1.00 76.25 83 LEU A N 1
ATOM 614 C CA . LEU A 1 83 ? 27.525 0.347 -34.086 1.00 76.25 83 LEU A CA 1
ATOM 615 C C . LEU A 1 83 ? 28.492 -0.379 -33.132 1.00 76.25 83 LEU A C 1
ATOM 617 O O . LEU A 1 83 ? 28.305 -1.581 -32.858 1.00 76.25 83 LEU A O 1
ATOM 621 N N . PRO A 1 84 ? 29.503 0.320 -32.590 1.00 91.19 84 PRO A N 1
ATOM 622 C CA . PRO A 1 84 ? 30.405 -0.225 -31.587 1.00 91.19 84 PRO A CA 1
ATOM 623 C C . PRO A 1 84 ? 29.636 -0.709 -30.347 1.00 91.19 84 PRO A C 1
ATOM 625 O O . PRO A 1 84 ? 28.607 -0.158 -29.947 1.00 91.19 84 PRO A O 1
ATOM 628 N N . LYS A 1 85 ? 30.151 -1.759 -29.686 1.00 92.69 85 LYS A N 1
ATOM 629 C CA . LYS A 1 85 ? 29.504 -2.428 -28.533 1.00 92.69 85 LYS A CA 1
ATOM 630 C C . LYS A 1 85 ? 29.085 -1.452 -27.421 1.00 92.69 85 LYS A C 1
ATOM 632 O O . LYS A 1 85 ? 28.049 -1.662 -26.789 1.00 92.69 85 LYS A O 1
ATOM 637 N N . LYS A 1 86 ? 29.868 -0.388 -27.203 1.00 94.31 86 LYS A N 1
ATOM 638 C CA . LYS A 1 86 ? 29.602 0.668 -26.212 1.00 94.31 86 LYS A CA 1
ATOM 639 C C . LYS A 1 86 ? 28.335 1.464 -26.540 1.00 94.31 86 LYS A C 1
ATOM 641 O O . LYS A 1 86 ? 27.527 1.691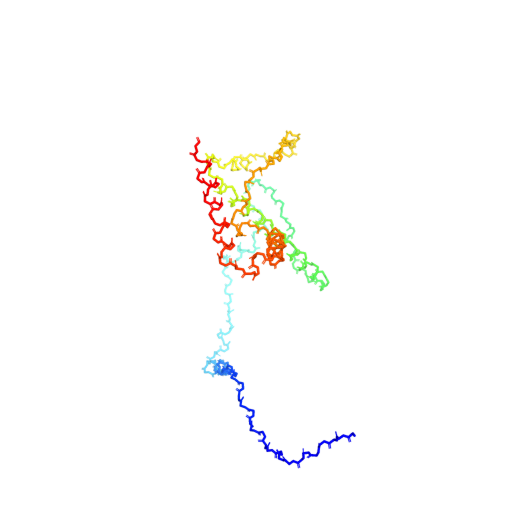 -25.646 1.00 94.31 86 LYS A O 1
ATOM 646 N N . GLU A 1 87 ? 28.133 1.831 -27.801 1.00 92.31 87 GLU A N 1
ATOM 647 C CA . GLU A 1 87 ? 26.940 2.559 -28.257 1.00 92.31 87 GLU A CA 1
ATOM 648 C C . GLU A 1 87 ? 25.705 1.665 -28.216 1.00 92.31 87 GLU A C 1
ATOM 650 O O . GLU A 1 87 ? 24.690 2.046 -27.643 1.00 92.31 87 GLU A O 1
ATOM 655 N N . LYS A 1 88 ? 25.827 0.406 -28.653 1.00 94.56 88 LYS A N 1
ATOM 656 C CA . LYS A 1 88 ? 24.740 -0.579 -28.524 1.00 94.56 88 LYS A CA 1
ATOM 657 C C . LYS A 1 88 ? 24.304 -0.793 -27.072 1.00 94.56 88 LYS A C 1
ATOM 659 O O . LYS A 1 88 ? 23.125 -1.006 -26.809 1.00 94.56 88 LYS A O 1
ATOM 664 N N . MET A 1 89 ? 25.236 -0.769 -26.118 1.00 94.25 89 MET A N 1
ATOM 665 C CA . MET A 1 89 ? 24.905 -0.895 -24.695 1.00 94.25 89 MET A CA 1
ATOM 666 C C . MET A 1 89 ? 24.165 0.337 -24.162 1.00 94.25 89 MET A C 1
ATOM 668 O O . MET A 1 89 ? 23.207 0.176 -23.407 1.00 94.25 89 MET A O 1
ATOM 672 N N . LYS A 1 90 ? 24.581 1.543 -24.568 1.00 96.06 90 LYS A N 1
ATOM 673 C CA . LYS A 1 90 ? 23.889 2.791 -24.214 1.00 96.06 90 LYS A CA 1
ATOM 674 C C . LYS A 1 90 ? 22.469 2.813 -24.769 1.00 96.06 90 LYS A C 1
ATOM 676 O O . LYS A 1 90 ? 21.540 2.976 -23.988 1.00 96.06 90 LYS A O 1
ATOM 681 N N . LEU A 1 91 ? 22.304 2.487 -26.052 1.00 95.94 91 LEU A N 1
ATOM 682 C CA . LEU A 1 91 ? 20.994 2.401 -26.697 1.00 95.94 91 LEU A CA 1
ATOM 683 C C . LEU A 1 91 ? 20.072 1.406 -25.990 1.00 95.94 91 LEU A C 1
ATOM 685 O O . LEU A 1 91 ? 18.919 1.721 -25.726 1.00 95.94 91 LEU A O 1
ATOM 689 N N . ARG A 1 92 ? 20.575 0.227 -25.595 1.00 95.62 92 ARG A N 1
ATOM 690 C CA . ARG A 1 92 ? 19.767 -0.726 -24.813 1.00 95.62 92 ARG A CA 1
ATOM 691 C C . ARG A 1 92 ? 19.324 -0.153 -23.468 1.00 95.62 92 ARG A C 1
ATOM 693 O O . ARG A 1 92 ? 18.190 -0.381 -23.061 1.00 95.62 92 ARG A O 1
ATOM 700 N N . ARG A 1 93 ? 20.205 0.566 -22.767 1.00 97.19 93 ARG A N 1
ATOM 701 C CA . ARG A 1 93 ? 19.872 1.202 -21.486 1.00 97.19 93 ARG A CA 1
ATOM 702 C C . ARG A 1 93 ? 18.836 2.305 -21.673 1.00 97.19 93 ARG A C 1
ATOM 704 O O . ARG A 1 93 ? 17.890 2.362 -20.901 1.00 97.19 93 ARG A O 1
ATOM 711 N N . GLU A 1 94 ? 18.999 3.146 -22.685 1.00 97.06 94 GLU A N 1
ATOM 712 C CA . GLU A 1 94 ? 18.068 4.231 -23.009 1.00 97.06 94 GLU A CA 1
ATOM 713 C C . GLU A 1 94 ? 16.698 3.681 -23.406 1.00 97.06 94 GLU A C 1
ATOM 715 O O . GLU A 1 94 ? 15.696 4.081 -22.826 1.00 97.06 94 GLU A O 1
ATOM 720 N N . GLN A 1 95 ? 16.653 2.679 -24.286 1.00 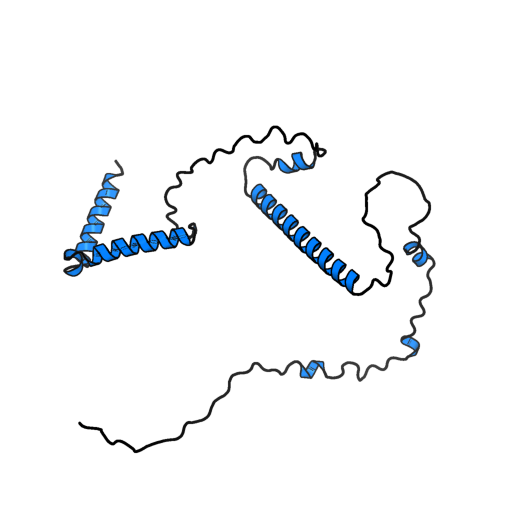97.19 95 GLN A N 1
ATOM 721 C CA . GLN A 1 95 ? 15.414 1.991 -24.659 1.00 97.19 95 GLN A CA 1
ATOM 722 C C . GLN A 1 95 ? 14.744 1.320 -23.453 1.00 97.19 95 GLN A C 1
ATOM 724 O O . GLN A 1 95 ? 13.520 1.337 -23.329 1.00 97.19 95 GLN A O 1
ATOM 729 N N . TRP A 1 96 ? 15.521 0.745 -22.529 1.00 97.50 96 TRP A N 1
ATOM 730 C CA . TRP A 1 96 ? 14.968 0.192 -21.293 1.00 97.50 96 TRP A CA 1
ATOM 731 C C . TRP A 1 96 ? 14.409 1.298 -20.385 1.00 97.50 96 TRP A C 1
ATOM 733 O O . TRP A 1 96 ? 13.281 1.176 -19.913 1.00 97.50 96 TRP A O 1
ATOM 743 N N . LEU A 1 97 ? 15.129 2.403 -20.183 1.00 98.06 97 LEU A N 1
ATOM 744 C CA . LEU A 1 97 ? 14.633 3.538 -19.396 1.00 98.06 97 LEU A CA 1
ATOM 745 C C . LEU A 1 97 ? 13.344 4.115 -19.992 1.00 98.06 97 LEU A C 1
ATOM 747 O O . LEU A 1 97 ? 12.356 4.239 -19.272 1.00 98.06 97 LEU A O 1
ATOM 751 N N . GLN A 1 98 ? 13.311 4.334 -21.308 1.00 97.44 98 GLN A N 1
ATOM 752 C CA . GLN A 1 98 ? 12.112 4.761 -22.033 1.00 97.44 98 GLN A CA 1
ATOM 753 C C . GLN A 1 98 ? 10.949 3.785 -21.828 1.00 97.44 98 GLN A C 1
ATOM 755 O O . GLN A 1 98 ? 9.820 4.203 -21.587 1.00 97.44 98 GLN A O 1
ATOM 760 N N . LYS A 1 99 ? 11.211 2.472 -21.859 1.00 98.25 99 LYS A N 1
ATOM 761 C CA . LYS A 1 99 ? 10.184 1.456 -21.598 1.00 98.25 99 LYS A CA 1
ATOM 762 C C . LYS A 1 99 ? 9.662 1.518 -20.159 1.00 98.25 99 LYS A C 1
ATOM 764 O O . LYS A 1 99 ? 8.458 1.393 -19.955 1.00 98.25 99 LYS A O 1
ATOM 769 N N . ILE A 1 100 ? 10.532 1.725 -19.167 1.00 97.94 100 ILE A N 1
ATOM 770 C CA . ILE A 1 100 ? 10.122 1.903 -17.762 1.00 97.94 100 ILE A CA 1
ATOM 771 C C . ILE A 1 100 ? 9.253 3.155 -17.618 1.00 97.94 100 ILE A C 1
ATOM 773 O O . ILE A 1 100 ? 8.217 3.110 -16.959 1.00 97.94 100 ILE A O 1
ATOM 777 N N . GLU A 1 101 ? 9.665 4.268 -18.218 1.00 97.06 101 GLU A N 1
ATOM 778 C CA . GLU A 1 101 ? 8.919 5.527 -18.178 1.00 97.06 101 GLU A CA 1
ATOM 779 C C . GLU A 1 101 ? 7.552 5.389 -18.851 1.00 97.06 101 GLU A C 1
ATOM 781 O O . GLU A 1 101 ? 6.546 5.786 -18.264 1.00 97.06 101 GLU A O 1
ATOM 786 N N . ALA A 1 102 ? 7.487 4.736 -20.015 1.00 97.25 102 ALA A N 1
ATOM 787 C CA . ALA A 1 102 ? 6.235 4.447 -20.706 1.00 97.25 102 ALA A CA 1
ATOM 788 C C . ALA A 1 102 ? 5.278 3.605 -19.844 1.00 97.25 102 ALA A C 1
ATOM 790 O O . ALA A 1 102 ? 4.092 3.922 -19.763 1.00 97.25 102 ALA A O 1
ATOM 791 N N . ILE A 1 103 ? 5.788 2.579 -19.148 1.00 97.56 103 ILE A N 1
ATOM 792 C CA . ILE A 1 103 ? 4.988 1.761 -18.221 1.00 97.56 103 ILE A CA 1
ATOM 793 C C . ILE A 1 103 ? 4.472 2.617 -17.060 1.00 97.56 103 ILE A C 1
ATOM 795 O O . ILE A 1 103 ? 3.277 2.597 -16.779 1.00 97.56 103 ILE A O 1
ATOM 799 N N . LYS A 1 104 ? 5.330 3.426 -16.427 1.00 97.50 104 LYS A N 1
ATOM 800 C CA . LYS A 1 104 ? 4.927 4.314 -15.323 1.00 97.50 104 LYS A CA 1
ATOM 801 C C . LYS A 1 104 ? 3.844 5.305 -15.747 1.00 97.50 104 LYS A C 1
ATOM 803 O O . LYS A 1 104 ? 2.887 5.515 -15.005 1.00 97.50 104 LYS A O 1
ATOM 808 N N . LEU A 1 105 ? 3.987 5.915 -16.924 1.00 96.62 105 LEU A N 1
ATOM 809 C CA . LEU A 1 105 ? 2.996 6.847 -17.465 1.00 96.62 105 LEU A CA 1
ATOM 810 C C . LEU A 1 105 ? 1.667 6.139 -17.756 1.00 96.62 105 LEU A C 1
ATOM 812 O O . LEU A 1 105 ? 0.610 6.655 -17.391 1.00 96.62 105 LEU A O 1
ATOM 816 N N . ALA A 1 106 ? 1.705 4.945 -18.352 1.00 95.06 106 ALA A N 1
ATOM 817 C CA . ALA A 1 106 ? 0.508 4.144 -18.601 1.00 95.06 106 ALA A CA 1
ATOM 818 C C . ALA A 1 106 ? -0.192 3.727 -17.294 1.00 95.06 106 ALA A C 1
ATOM 820 O O . ALA A 1 106 ? -1.413 3.841 -17.179 1.00 95.06 106 ALA A O 1
ATOM 821 N N . GLU A 1 107 ? 0.566 3.314 -16.275 1.00 96.38 107 GLU A N 1
ATOM 822 C CA . GLU A 1 107 ? 0.032 2.968 -14.954 1.00 96.38 107 GLU A CA 1
ATOM 823 C C . GLU A 1 107 ? -0.624 4.165 -14.258 1.00 96.38 107 GLU A C 1
ATOM 825 O O . GLU A 1 107 ? -1.686 4.019 -13.643 1.00 96.38 107 GLU A O 1
ATOM 830 N N . GLN A 1 108 ? -0.018 5.352 -14.362 1.00 94.50 108 GLN A N 1
ATOM 831 C CA . GLN A 1 108 ? -0.590 6.588 -13.827 1.00 94.50 108 GLN A CA 1
ATOM 832 C C . GLN A 1 108 ? -1.916 6.927 -14.510 1.00 94.50 108 GLN A C 1
ATOM 834 O O . GLN A 1 108 ? -2.910 7.119 -13.806 1.00 94.50 108 GLN A O 1
ATOM 839 N N . LYS A 1 109 ? -1.960 6.906 -15.850 1.00 91.88 109 LYS A N 1
ATOM 840 C CA . LYS A 1 109 ? -3.195 7.122 -16.623 1.00 91.88 109 LYS A CA 1
ATOM 841 C C . LYS A 1 109 ? -4.286 6.130 -16.223 1.00 91.88 109 LYS A C 1
ATOM 843 O O . LYS A 1 109 ? -5.381 6.537 -15.851 1.00 91.88 109 LYS A O 1
ATOM 848 N N . HIS A 1 110 ? -3.964 4.839 -16.160 1.00 91.69 110 HIS A N 1
ATOM 849 C CA . HIS A 1 110 ? -4.923 3.807 -15.759 1.00 91.69 110 HIS A CA 1
ATOM 850 C C . HIS A 1 110 ? -5.412 3.975 -14.308 1.00 91.69 110 HIS A C 1
ATOM 852 O O . HIS A 1 110 ? -6.570 3.707 -13.979 1.00 91.69 110 HIS A O 1
ATOM 858 N N . ARG A 1 111 ? -4.545 4.416 -13.387 1.00 91.38 111 ARG A N 1
ATOM 859 C CA . ARG A 1 111 ? -4.952 4.738 -12.012 1.00 91.38 111 ARG A CA 1
ATOM 860 C C . ARG A 1 111 ? -5.903 5.927 -11.985 1.00 91.38 111 ARG A C 1
ATOM 862 O O . ARG A 1 111 ? -6.874 5.890 -11.234 1.00 91.38 111 ARG A O 1
ATOM 869 N N . GLU A 1 112 ? -5.627 6.960 -12.766 1.00 87.81 112 GLU A N 1
ATOM 870 C CA . GLU A 1 112 ? -6.477 8.139 -12.852 1.00 87.81 112 GLU A CA 1
ATOM 871 C C . GLU A 1 112 ? -7.837 7.807 -13.470 1.00 87.81 112 GLU A C 1
ATOM 873 O O . GLU A 1 112 ? -8.861 8.122 -12.871 1.00 87.81 112 GLU A O 1
A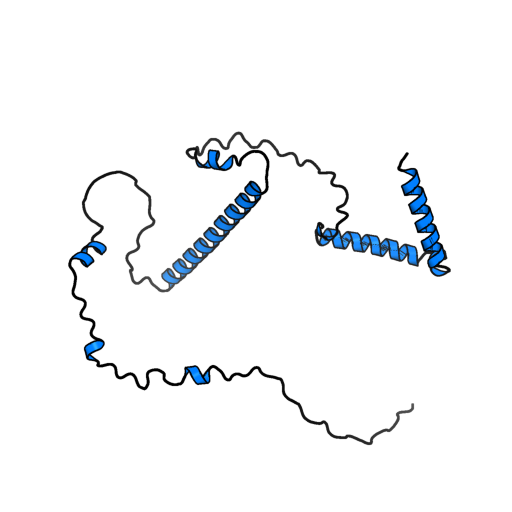TOM 878 N N . GLU A 1 113 ? -7.866 7.056 -14.571 1.00 85.81 113 GLU A N 1
ATOM 879 C CA . GLU A 1 113 ? -9.098 6.548 -15.180 1.00 85.81 113 GLU A CA 1
ATOM 880 C C . GLU A 1 113 ? -9.935 5.735 -14.193 1.00 85.81 113 GLU A C 1
ATOM 882 O O . GLU A 1 113 ? -11.138 5.9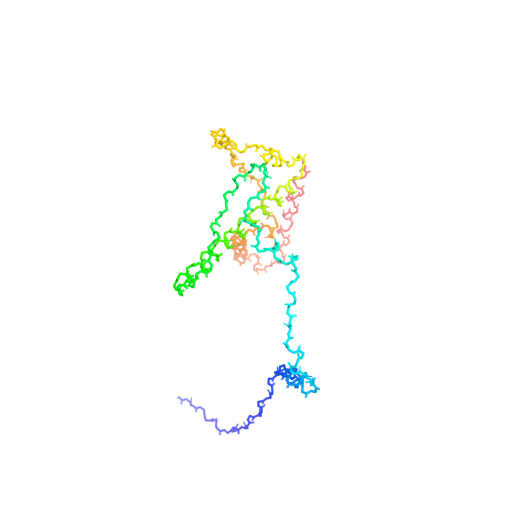53 -14.082 1.00 85.81 113 GLU A O 1
ATOM 887 N N . ARG A 1 114 ? -9.321 4.835 -13.413 1.00 86.81 114 ARG A N 1
ATOM 888 C CA . ARG A 1 114 ? -10.043 4.098 -12.362 1.00 86.81 114 ARG A CA 1
ATOM 889 C C . ARG A 1 114 ? -10.643 5.027 -11.309 1.00 86.81 114 ARG A C 1
ATOM 891 O O . ARG A 1 114 ? -11.755 4.778 -10.856 1.00 86.81 114 ARG A O 1
ATOM 898 N N . ARG A 1 115 ? -9.940 6.099 -10.926 1.00 85.00 115 ARG A N 1
ATOM 899 C CA . ARG A 1 115 ? -10.468 7.101 -9.983 1.00 85.00 115 ARG A CA 1
ATOM 900 C C . ARG A 1 115 ? -11.647 7.866 -10.582 1.00 85.00 115 ARG A C 1
ATOM 902 O O . ARG A 1 115 ? -12.625 8.066 -9.873 1.00 85.00 115 ARG A O 1
ATOM 909 N N . ARG A 1 116 ? -11.578 8.231 -11.865 1.00 83.38 116 ARG A N 1
ATOM 910 C CA . ARG A 1 116 ? -12.672 8.896 -12.596 1.00 83.38 116 ARG A CA 1
ATOM 911 C C . ARG A 1 116 ? -13.892 7.987 -12.759 1.00 83.38 116 ARG A C 1
ATOM 913 O O . ARG A 1 116 ? -15.013 8.412 -12.516 1.00 83.38 116 ARG A O 1
ATOM 920 N N . ARG A 1 117 ? -13.681 6.706 -13.078 1.00 80.75 117 ARG A N 1
ATOM 921 C CA . ARG A 1 117 ? -14.754 5.696 -13.161 1.00 80.75 117 ARG A CA 1
ATOM 922 C C . ARG A 1 117 ? -15.410 5.418 -11.805 1.00 80.75 117 ARG A C 1
ATOM 924 O O . ARG A 1 117 ? -16.585 5.078 -11.763 1.00 80.75 117 ARG A O 1
ATOM 931 N N . ALA A 1 118 ? -14.665 5.557 -10.706 1.00 77.25 118 ALA A N 1
ATOM 932 C CA . ALA A 1 118 ? -15.184 5.366 -9.352 1.00 77.25 118 ALA A CA 1
ATOM 933 C C . ALA A 1 118 ? -16.045 6.542 -8.853 1.00 77.25 118 ALA A C 1
ATOM 935 O O . ALA A 1 118 ? -16.845 6.364 -7.936 1.00 77.25 118 ALA A O 1
ATOM 936 N N . THR A 1 119 ? -15.908 7.739 -9.431 1.00 75.12 119 THR A N 1
ATOM 937 C CA . THR A 1 119 ? -16.793 8.868 -9.127 1.00 75.12 119 THR A CA 1
ATOM 938 C C . THR A 1 119 ? -18.074 8.755 -9.948 1.00 75.12 119 THR A C 1
ATOM 940 O O . THR A 1 119 ? -18.136 9.197 -11.091 1.00 75.12 119 THR A O 1
ATOM 943 N N . VAL A 1 120 ? -19.104 8.144 -9.361 1.00 65.75 120 VAL A N 1
ATOM 944 C CA . VAL A 1 120 ? -20.461 8.128 -9.919 1.00 65.75 120 VAL A CA 1
ATOM 945 C C . VAL A 1 120 ? -21.127 9.467 -9.578 1.00 65.75 120 VAL A C 1
ATOM 947 O O . VAL A 1 120 ? -21.076 9.880 -8.423 1.00 65.75 120 VAL A O 1
ATOM 950 N N . VAL A 1 121 ? -21.731 10.130 -10.574 1.00 61.34 121 VAL A N 1
ATOM 951 C CA . VAL A 1 121 ? -22.947 10.989 -10.503 1.00 61.34 121 VAL A CA 1
ATOM 952 C C . VAL A 1 121 ? -22.928 12.274 -11.360 1.00 61.34 121 VAL A C 1
ATOM 954 O O . VAL A 1 121 ? -24.000 12.772 -11.673 1.00 61.34 121 VAL A O 1
ATOM 957 N N . VAL A 1 122 ? -21.821 12.748 -11.937 1.00 59.16 122 VAL A N 1
ATOM 958 C CA . VAL A 1 122 ? -21.913 13.632 -13.129 1.00 59.16 122 VAL A CA 1
ATOM 959 C C . VAL A 1 122 ? -20.809 13.234 -14.093 1.00 59.16 122 VAL A C 1
ATOM 961 O O . VAL A 1 122 ? -19.656 13.151 -13.681 1.00 59.16 122 VAL A O 1
ATOM 964 N N . GLY A 1 123 ? -21.194 12.905 -15.331 1.00 70.25 123 GLY A N 1
ATOM 965 C CA . GLY A 1 123 ? -20.343 12.285 -16.348 1.00 70.25 123 GLY A CA 1
ATOM 966 C C . GLY A 1 123 ? -18.945 12.891 -16.410 1.00 70.25 123 GLY A C 1
ATOM 967 O O . GLY A 1 123 ? -18.785 14.110 -16.366 1.00 70.25 123 GLY A O 1
ATOM 968 N N . ASP A 1 124 ? -17.949 12.008 -16.471 1.00 71.50 124 ASP A N 1
ATOM 969 C CA . ASP A 1 124 ? -16.533 12.351 -16.554 1.00 71.50 124 ASP A CA 1
ATOM 970 C C . ASP A 1 124 ? -16.323 13.500 -17.556 1.00 71.50 124 ASP A C 1
ATOM 972 O O . ASP A 1 124 ? -16.674 13.384 -18.727 1.00 71.50 124 ASP A O 1
ATOM 976 N N . LEU A 1 125 ? -15.806 14.637 -17.078 1.00 77.56 125 LEU A N 1
ATOM 977 C CA . LEU A 1 125 ? -15.568 15.833 -17.895 1.00 77.56 125 LEU A CA 1
ATOM 978 C C . LEU A 1 125 ? -14.231 15.765 -18.643 1.00 77.56 125 LEU A C 1
ATOM 980 O O . LEU A 1 125 ? -13.908 16.667 -19.414 1.00 77.56 125 LEU A O 1
ATOM 984 N N . HIS A 1 126 ? -13.425 14.731 -18.402 1.00 77.25 126 HIS A N 1
ATOM 985 C CA . HIS A 1 126 ? -12.123 14.583 -19.036 1.00 77.25 126 HIS A CA 1
ATOM 986 C C . HIS A 1 126 ? -12.171 14.382 -20.561 1.00 77.25 126 HIS A C 1
ATOM 988 O O . HIS A 1 126 ? -11.391 15.048 -21.237 1.00 77.25 126 HIS A O 1
ATOM 994 N N . PRO A 1 127 ? -13.112 13.604 -21.139 1.00 83.38 127 PRO A N 1
ATOM 995 C CA . PRO A 1 127 ? -13.257 13.486 -22.591 1.00 83.38 127 PRO A CA 1
ATOM 996 C C . PRO A 1 127 ? -13.472 14.833 -23.296 1.00 83.38 127 PRO A C 1
ATOM 998 O O . PRO A 1 127 ? -13.018 15.019 -24.420 1.00 83.38 127 PRO A O 1
ATOM 1001 N N . LEU A 1 128 ? -14.123 15.796 -22.629 1.00 80.88 128 LEU A N 1
ATOM 1002 C CA . LEU A 1 128 ? -14.292 17.152 -23.159 1.00 80.88 128 LEU A CA 1
ATOM 1003 C C . LEU A 1 128 ? -12.991 17.955 -23.127 1.00 80.88 128 LEU A C 1
ATOM 1005 O O . LEU A 1 128 ? -12.801 18.815 -23.974 1.00 80.88 128 LEU A O 1
ATOM 1009 N N . ARG A 1 129 ? -12.103 17.700 -22.161 1.00 77.12 129 ARG A N 1
ATOM 1010 C CA . ARG A 1 129 ? -10.797 18.369 -22.078 1.00 77.12 129 ARG A CA 1
ATOM 1011 C C . ARG A 1 129 ? -9.833 17.835 -23.129 1.00 77.12 129 ARG A C 1
ATOM 1013 O O . ARG A 1 129 ? -9.155 18.633 -23.759 1.00 77.12 129 ARG A O 1
ATOM 1020 N N . ASP A 1 130 ? -9.832 16.523 -23.342 1.00 77.50 130 ASP A N 1
ATOM 1021 C CA . ASP A 1 130 ? -8.980 15.860 -24.336 1.00 77.50 130 ASP A CA 1
ATOM 1022 C C . ASP A 1 130 ? -9.385 16.207 -25.776 1.00 77.50 130 ASP A C 1
ATOM 1024 O O . ASP A 1 130 ? -8.548 16.240 -26.673 1.00 77.50 130 ASP A O 1
ATOM 1028 N N . ALA A 1 131 ? -10.674 16.480 -26.006 1.00 80.00 131 ALA A N 1
ATOM 1029 C CA . ALA A 1 131 ? -11.193 16.881 -27.312 1.00 80.00 131 ALA A CA 1
ATOM 1030 C C . ALA A 1 131 ? -10.945 18.365 -27.657 1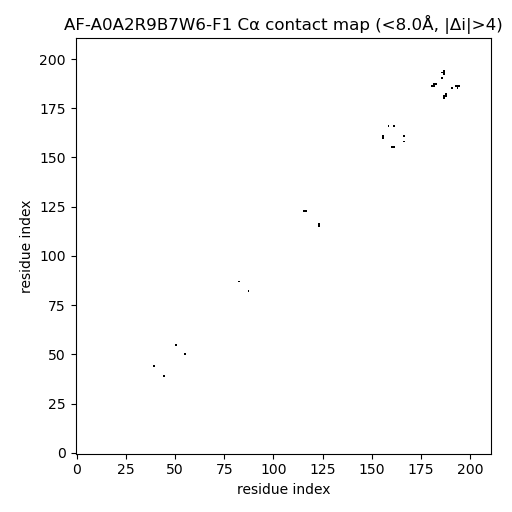.00 80.00 131 ALA A C 1
ATOM 1032 O O . ALA A 1 131 ? -11.264 18.788 -28.770 1.00 80.00 131 ALA A O 1
ATOM 1033 N N . LEU A 1 132 ? -10.402 19.168 -26.734 1.00 79.69 132 LEU A N 1
ATOM 1034 C CA . LEU A 1 132 ? -10.046 20.562 -27.001 1.00 79.69 132 LEU A CA 1
ATOM 1035 C C . LEU A 1 132 ? -8.586 20.656 -27.477 1.00 79.69 132 LEU A C 1
ATOM 1037 O O . LEU A 1 132 ? -7.723 19.989 -26.910 1.00 79.69 132 LEU A O 1
ATOM 1041 N N . PRO A 1 133 ? -8.269 21.503 -28.475 1.00 67.81 133 PRO A N 1
ATOM 1042 C CA . PRO A 1 133 ? -6.885 21.773 -28.855 1.00 67.81 133 PRO A CA 1
ATOM 1043 C C . PRO A 1 133 ? -6.087 22.248 -27.635 1.00 67.81 133 PRO A C 1
ATOM 1045 O O . PRO A 1 133 ? -6.536 23.151 -26.928 1.00 67.81 133 PRO A O 1
ATOM 1048 N N . GLU A 1 134 ? -4.921 21.648 -27.386 1.00 61.44 134 GLU A N 1
ATOM 1049 C CA . GLU A 1 134 ? -4.054 21.965 -26.246 1.00 61.44 134 GLU A CA 1
ATOM 1050 C C . GLU A 1 134 ? -3.626 23.445 -26.275 1.00 61.44 134 GLU A C 1
ATOM 1052 O O . GLU A 1 134 ? -2.640 23.833 -26.902 1.00 61.44 134 GLU A O 1
ATOM 1057 N N . LEU A 1 135 ? -4.377 24.313 -25.595 1.00 55.88 135 LEU A N 1
ATOM 1058 C CA . LEU A 1 135 ? -3.995 25.705 -25.391 1.00 55.88 135 LEU A CA 1
ATOM 1059 C C . LEU A 1 135 ? -2.952 25.751 -24.275 1.00 55.88 135 LEU A C 1
ATOM 1061 O O . LEU A 1 135 ? -3.281 25.922 -23.101 1.00 55.88 135 LEU A O 1
ATOM 1065 N N . LEU A 1 136 ? -1.685 25.633 -24.674 1.00 56.22 136 LEU A N 1
ATOM 1066 C CA . LEU A 1 136 ? -0.460 25.674 -23.861 1.00 56.22 136 LEU A CA 1
ATOM 1067 C C . LEU A 1 136 ? -0.280 26.948 -22.984 1.00 56.22 136 LEU A C 1
ATOM 1069 O O . LEU A 1 136 ? 0.800 27.180 -22.455 1.00 56.22 136 LEU A O 1
ATOM 1073 N N . GLY A 1 137 ? -1.312 27.788 -22.823 1.00 55.31 137 GLY A N 1
ATOM 1074 C CA . GLY A 1 137 ? -1.277 29.069 -22.105 1.00 55.31 137 GLY A CA 1
ATOM 1075 C C . GLY A 1 137 ? -2.469 29.367 -21.182 1.00 55.31 137 GLY A C 1
ATOM 1076 O O . GLY A 1 137 ? -2.519 30.454 -20.616 1.00 55.31 137 GLY A O 1
ATOM 1077 N N . LEU A 1 138 ? -3.426 28.447 -20.987 1.00 53.47 138 LEU A N 1
ATOM 1078 C CA . LEU A 1 138 ? -4.592 28.679 -20.106 1.00 53.47 138 LEU A CA 1
ATOM 1079 C C . LEU A 1 138 ? -4.428 28.152 -18.665 1.00 53.47 138 LEU A C 1
ATOM 1081 O O . LEU A 1 138 ? -5.348 28.266 -17.853 1.00 53.47 138 LEU A O 1
ATOM 1085 N N . GLU A 1 139 ? -3.255 27.631 -18.298 1.00 52.19 139 GLU A N 1
ATOM 1086 C CA . GLU A 1 139 ? -2.991 27.101 -16.950 1.00 52.19 139 GLU A CA 1
ATOM 1087 C C . GLU A 1 139 ? -2.714 28.186 -15.881 1.00 52.19 139 GLU A C 1
ATOM 1089 O O . GLU A 1 139 ? -2.328 27.878 -14.760 1.00 52.19 139 GLU A O 1
ATOM 1094 N N . ALA A 1 140 ? -2.928 29.473 -16.175 1.00 48.34 140 ALA A N 1
ATOM 1095 C CA . ALA A 1 140 ? -2.673 30.553 -15.213 1.00 48.34 140 ALA A CA 1
ATOM 1096 C C . ALA A 1 140 ? -3.821 30.793 -14.202 1.00 48.34 140 ALA A C 1
ATOM 1098 O O . ALA A 1 140 ? -3.632 31.503 -13.217 1.00 48.34 140 ALA A O 1
ATOM 1099 N N . GLY A 1 141 ? -5.020 30.225 -14.409 1.00 51.25 141 GLY A N 1
ATOM 1100 C CA . GLY A 1 141 ? -6.226 30.641 -13.668 1.00 51.25 141 GLY A CA 1
ATOM 1101 C C . GLY A 1 141 ? -6.847 29.641 -12.684 1.00 51.25 141 GLY A C 1
ATOM 1102 O O . GLY A 1 141 ? -7.672 30.034 -11.859 1.00 51.25 141 GLY A O 1
ATOM 1103 N N . SER A 1 142 ? -6.499 28.351 -12.737 1.00 50.06 142 SER A N 1
ATOM 1104 C CA . SER A 1 142 ? -7.294 27.298 -12.071 1.00 50.06 142 SER A CA 1
ATOM 1105 C C . SER A 1 142 ? -6.644 26.673 -10.829 1.00 50.06 142 SER A C 1
ATOM 1107 O O . SER A 1 142 ? -6.996 25.563 -10.427 1.00 50.06 142 SER A O 1
ATOM 1109 N N . ARG A 1 143 ? -5.741 27.381 -10.144 1.00 53.00 143 ARG A N 1
ATOM 1110 C CA . ARG A 1 143 ? -5.278 26.979 -8.804 1.00 53.00 143 ARG A CA 1
ATOM 1111 C C . ARG A 1 143 ? -6.207 27.540 -7.721 1.00 53.00 143 ARG A C 1
ATOM 1113 O O . ARG A 1 143 ? -5.782 28.262 -6.824 1.00 53.00 143 ARG A O 1
ATOM 1120 N N . ARG A 1 144 ? -7.502 27.212 -7.774 1.00 48.97 144 ARG A N 1
ATOM 1121 C CA . ARG A 1 144 ? -8.388 27.430 -6.619 1.00 48.97 144 ARG A CA 1
ATOM 1122 C C . ARG A 1 144 ? -8.258 26.243 -5.677 1.00 48.97 144 ARG A C 1
ATOM 1124 O O . ARG A 1 144 ? -8.901 25.216 -5.840 1.00 48.97 144 ARG A O 1
ATOM 1131 N N . GLN A 1 145 ? -7.330 26.425 -4.742 1.00 50.50 145 GLN A N 1
ATOM 1132 C CA . GLN A 1 145 ? -7.231 25.816 -3.419 1.00 50.50 145 GLN A CA 1
ATOM 1133 C C . GLN A 1 145 ? -8.381 24.851 -3.084 1.00 50.50 145 GLN A C 1
ATOM 1135 O O . GLN A 1 145 ? -9.437 25.263 -2.604 1.00 50.50 145 GLN A O 1
ATOM 1140 N N . ALA A 1 146 ? -8.137 23.550 -3.241 1.00 40.91 146 ALA A N 1
ATOM 1141 C CA . ALA A 1 146 ? -8.850 22.557 -2.455 1.00 40.91 146 ALA A CA 1
ATOM 1142 C C . ALA A 1 146 ? -8.362 22.719 -1.011 1.00 40.91 146 ALA A C 1
ATOM 1144 O O . ALA A 1 146 ? -7.366 22.127 -0.601 1.00 40.91 146 ALA A O 1
ATOM 1145 N N . ARG A 1 147 ? -9.017 23.611 -0.260 1.00 44.59 147 ARG A N 1
ATOM 1146 C CA . ARG A 1 147 ? -8.900 23.665 1.197 1.00 44.59 147 ARG A CA 1
ATOM 1147 C C . ARG A 1 147 ? -9.158 22.247 1.689 1.00 44.59 147 ARG A C 1
ATOM 1149 O O . ARG A 1 147 ? -10.236 21.705 1.439 1.00 44.59 147 ARG A O 1
ATOM 1156 N N . SER A 1 148 ? -8.146 21.657 2.323 1.00 45.31 148 SER A N 1
ATOM 1157 C CA . SER A 1 148 ? -8.276 20.425 3.091 1.00 45.31 148 SER A CA 1
ATOM 1158 C C . SER A 1 148 ? -9.464 20.617 4.024 1.00 45.31 148 SER A C 1
ATOM 1160 O O . SER A 1 148 ? -9.395 21.372 4.991 1.00 45.31 148 SER A O 1
ATOM 1162 N N . ARG A 1 149 ? -10.607 20.031 3.665 1.00 45.59 149 ARG A N 1
ATOM 1163 C CA . ARG A 1 149 ? -11.689 19.843 4.615 1.00 45.59 149 ARG A CA 1
ATOM 1164 C C . ARG A 1 149 ? -11.143 18.805 5.572 1.00 45.59 149 ARG A C 1
ATOM 1166 O O . ARG A 1 149 ? -11.122 17.626 5.218 1.00 45.59 149 ARG A O 1
ATOM 1173 N N . GLU A 1 150 ? -10.655 19.284 6.716 1.00 41.53 150 GLU A N 1
ATOM 1174 C CA . GLU A 1 150 ? -10.335 18.480 7.888 1.00 41.53 150 GLU A CA 1
ATOM 1175 C C . GLU A 1 150 ? -11.557 17.621 8.143 1.00 41.53 150 GLU A C 1
ATOM 1177 O O . GLU A 1 150 ? -12.626 18.058 8.579 1.00 41.53 150 GLU A O 1
ATOM 1182 N N . SER A 1 151 ? -11.456 16.404 7.661 1.00 48.28 151 SER A N 1
ATOM 1183 C CA . SER A 1 151 ? -12.576 15.525 7.681 1.00 48.28 151 SER A CA 1
ATOM 1184 C C . SER A 1 151 ? -12.563 14.931 9.067 1.00 48.28 151 SER A C 1
ATOM 1186 O O . SER A 1 151 ? -11.762 14.036 9.336 1.00 48.28 151 SER A O 1
ATOM 1188 N N . ASN A 1 152 ? -13.425 15.465 9.927 1.00 47.78 152 ASN A N 1
ATOM 1189 C CA . ASN A 1 152 ? -13.846 14.841 11.172 1.00 47.78 152 ASN A CA 1
ATOM 1190 C C . ASN A 1 152 ? -14.521 13.509 10.820 1.00 47.78 152 ASN A C 1
ATOM 1192 O O . ASN A 1 152 ? -15.742 13.384 10.842 1.00 47.78 152 ASN A O 1
ATOM 1196 N N . LYS A 1 153 ? -13.734 12.526 10.370 1.00 48.72 153 LYS A N 1
ATOM 1197 C CA . LYS A 1 153 ? -14.197 11.151 10.301 1.00 48.72 153 LYS A CA 1
ATOM 1198 C C . LYS A 1 153 ? -14.192 10.664 11.744 1.00 48.72 153 LYS A C 1
ATOM 1200 O O . LYS A 1 153 ? -13.156 10.802 12.402 1.00 48.72 153 LYS A O 1
ATOM 1205 N N . PRO A 1 154 ? -15.305 10.101 12.237 1.00 52.53 154 PRO A N 1
ATOM 1206 C CA . PRO A 1 154 ? -15.255 9.343 13.476 1.00 52.53 154 PRO A CA 1
ATOM 1207 C C . PRO A 1 154 ? -14.144 8.296 13.352 1.00 52.53 154 PRO A C 1
ATOM 1209 O O . PRO A 1 154 ? -13.821 7.860 12.238 1.00 52.53 154 PRO A O 1
ATOM 1212 N N . ARG A 1 155 ? -13.523 7.946 14.487 1.00 53.66 155 ARG A N 1
ATOM 1213 C CA . ARG A 1 155 ? -12.458 6.935 14.543 1.00 53.66 155 ARG A CA 1
ATOM 1214 C C . ARG A 1 155 ? -12.864 5.759 13.650 1.00 53.66 155 ARG A C 1
ATOM 1216 O O . ARG A 1 155 ? -13.990 5.283 13.807 1.00 53.66 155 ARG A O 1
ATOM 1223 N N . PRO A 1 156 ? -12.014 5.313 12.708 1.00 50.25 156 PRO A N 1
ATOM 1224 C CA . PRO A 1 156 ? -12.308 4.122 11.935 1.00 50.25 156 PRO A CA 1
ATOM 1225 C C . PRO A 1 156 ? -12.418 2.974 12.938 1.00 50.25 156 PRO A C 1
ATOM 1227 O O . PRO A 1 156 ? -11.409 2.500 13.447 1.00 50.25 156 PRO A O 1
ATOM 1230 N N . SER A 1 157 ? -13.642 2.585 13.285 1.00 58.12 157 SER A N 1
ATOM 1231 C CA . SER A 1 157 ? -13.908 1.469 14.197 1.00 58.12 157 SER A CA 1
ATOM 1232 C C . SER A 1 157 ? -13.426 0.143 13.599 1.00 58.12 157 SER A C 1
ATOM 1234 O O . SER A 1 157 ? -13.199 -0.829 14.310 1.00 58.12 157 SER A O 1
ATOM 1236 N N . GLU A 1 158 ? -13.206 0.117 12.285 1.00 70.56 158 GLU A N 1
ATOM 1237 C CA . GLU A 1 158 ? -12.688 -1.023 11.548 1.00 70.56 158 GLU A CA 1
ATOM 1238 C C . GLU A 1 158 ? -11.158 -0.944 11.412 1.00 70.56 158 GLU A C 1
ATOM 1240 O O . GLU A 1 158 ? -10.630 -0.212 10.567 1.00 70.56 158 GLU A O 1
ATOM 1245 N N . LEU A 1 159 ? -10.440 -1.776 12.178 1.00 76.94 159 LEU A N 1
ATOM 1246 C CA . LEU A 1 159 ? -8.980 -1.971 12.091 1.00 76.94 159 LEU A CA 1
ATOM 1247 C C . LEU A 1 159 ? -8.485 -2.185 10.646 1.00 76.94 159 LEU A C 1
ATOM 1249 O O . LEU A 1 159 ? -7.376 -1.777 10.298 1.00 76.94 159 LEU A O 1
ATOM 1253 N N . SER A 1 160 ? -9.314 -2.787 9.784 1.00 77.81 160 SER A N 1
ATOM 1254 C CA . SER A 1 160 ? -8.999 -3.042 8.371 1.00 77.81 160 SER A CA 1
ATOM 1255 C C . SER A 1 160 ? -8.807 -1.771 7.537 1.00 77.81 160 SER A C 1
ATOM 1257 O O . SER A 1 160 ? -8.164 -1.827 6.489 1.00 77.81 160 SER A O 1
ATOM 1259 N N . ARG A 1 161 ? -9.369 -0.633 7.960 1.00 83.25 161 ARG A N 1
ATOM 1260 C CA . ARG A 1 161 ? -9.277 0.649 7.241 1.00 83.25 161 ARG A CA 1
ATOM 1261 C C . ARG A 1 161 ? -8.068 1.485 7.665 1.00 83.25 161 ARG A C 1
ATOM 1263 O O . ARG A 1 161 ? -7.788 2.510 7.047 1.00 83.25 161 ARG A O 1
ATOM 1270 N N . MET A 1 162 ? -7.365 1.068 8.716 1.00 83.69 162 MET A N 1
ATOM 1271 C CA . MET A 1 162 ? -6.317 1.852 9.360 1.00 83.69 162 MET A CA 1
ATOM 1272 C C . MET A 1 162 ? -4.922 1.555 8.795 1.00 83.69 162 MET A C 1
ATOM 1274 O O . MET A 1 162 ? -4.561 0.410 8.490 1.00 83.69 162 MET A O 1
ATOM 1278 N N . SER A 1 163 ? -4.093 2.601 8.738 1.00 91.19 163 SER A N 1
ATOM 1279 C CA . SER A 1 163 ? -2.654 2.464 8.479 1.00 91.19 163 SER A CA 1
ATOM 1280 C C . SER A 1 163 ? -1.989 1.580 9.542 1.00 91.19 163 SER A C 1
ATOM 1282 O O . SER A 1 163 ? -2.462 1.493 10.675 1.00 91.19 163 SER A O 1
ATOM 1284 N N . ALA A 1 164 ? -0.874 0.933 9.196 1.00 93.00 164 ALA A N 1
ATOM 1285 C CA . ALA A 1 164 ? -0.134 0.073 10.120 1.00 93.00 164 ALA A CA 1
ATOM 1286 C C . ALA A 1 164 ? 0.330 0.824 11.382 1.00 93.00 164 ALA A C 1
ATOM 1288 O O . ALA A 1 164 ? 0.161 0.308 12.482 1.00 93.00 164 ALA A O 1
ATOM 1289 N N . ALA A 1 165 ? 0.814 2.063 11.236 1.00 92.94 165 ALA A N 1
ATOM 1290 C CA . ALA A 1 165 ? 1.233 2.897 12.368 1.00 92.94 165 ALA A CA 1
ATOM 1291 C C . ALA A 1 165 ? 0.061 3.231 13.305 1.00 92.94 165 ALA A C 1
ATOM 1293 O O . ALA A 1 165 ? 0.177 3.166 14.522 1.00 92.94 165 ALA A O 1
ATOM 1294 N N . GLN A 1 166 ? -1.109 3.516 12.730 1.00 91.12 166 GLN A N 1
ATOM 1295 C CA . GLN A 1 166 ? -2.308 3.831 13.504 1.00 91.12 166 GLN A CA 1
ATOM 1296 C C . GLN A 1 166 ? -2.833 2.600 14.265 1.00 91.12 166 GLN A C 1
ATOM 1298 O O . GLN A 1 166 ? -3.331 2.726 15.379 1.00 91.12 166 GLN A O 1
ATOM 1303 N N . ARG A 1 167 ? -2.691 1.400 13.682 1.00 92.12 167 ARG A N 1
ATOM 1304 C CA . ARG A 1 167 ? -2.986 0.134 14.370 1.00 92.12 167 ARG A CA 1
ATOM 1305 C C . ARG A 1 167 ? -2.022 -0.122 15.526 1.00 92.12 167 ARG A C 1
ATOM 1307 O O . ARG A 1 167 ? -2.472 -0.537 16.585 1.00 92.12 167 ARG A O 1
ATOM 1314 N N . GLN A 1 168 ? -0.727 0.136 15.337 1.00 92.94 168 GLN A N 1
ATOM 1315 C CA . GLN A 1 168 ? 0.269 0.007 16.407 1.00 92.94 168 GLN A CA 1
ATOM 1316 C C . GLN A 1 168 ? -0.057 0.925 17.588 1.00 92.94 168 GLN A C 1
ATOM 1318 O O . GLN A 1 168 ? -0.084 0.452 18.717 1.00 92.94 168 GLN A O 1
ATOM 1323 N N . GLN A 1 169 ? -0.421 2.182 17.323 1.00 93.94 169 GLN A N 1
ATOM 1324 C CA . GLN A 1 169 ? -0.799 3.124 18.375 1.00 93.94 169 GLN A CA 1
ATOM 1325 C C . GLN A 1 169 ? -2.011 2.642 19.194 1.00 93.94 169 GLN A C 1
ATOM 1327 O O . GLN A 1 169 ? -1.966 2.672 20.419 1.00 93.94 169 GLN A O 1
ATOM 1332 N N . LEU A 1 170 ? -3.074 2.132 18.553 1.00 92.56 170 LEU A N 1
ATOM 1333 C CA . LEU A 1 170 ? -4.216 1.571 19.292 1.00 92.56 170 LEU A CA 1
ATOM 1334 C C . LEU A 1 170 ? -3.817 0.378 20.165 1.00 92.56 170 LEU A C 1
ATOM 1336 O O . LEU A 1 170 ? -4.306 0.244 21.280 1.00 92.56 170 LEU A O 1
ATOM 1340 N N . LEU A 1 171 ? -2.934 -0.493 19.673 1.00 92.94 171 LEU A N 1
ATOM 1341 C CA . LEU A 1 171 ? -2.451 -1.629 20.460 1.00 92.94 171 LEU A CA 1
ATOM 1342 C C . LEU A 1 171 ? -1.627 -1.174 21.668 1.00 92.94 171 LEU A C 1
ATOM 1344 O O . LEU A 1 171 ? -1.706 -1.797 22.723 1.00 92.94 171 LEU A O 1
ATOM 1348 N N . GLU A 1 172 ? -0.848 -0.103 21.528 1.00 95.94 172 GLU A N 1
ATOM 1349 C CA . GLU A 1 172 ? -0.108 0.501 22.636 1.00 95.94 172 GLU A CA 1
ATOM 1350 C C . GLU A 1 172 ? -1.058 1.106 23.679 1.00 95.94 172 GLU A C 1
ATOM 1352 O O . GLU A 1 172 ? -0.886 0.844 24.868 1.00 95.94 172 GLU A O 1
ATOM 1357 N N . GLU A 1 173 ? -2.099 1.824 23.246 1.00 95.81 173 GLU A N 1
ATOM 1358 C CA . GLU A 1 173 ? -3.146 2.372 24.121 1.00 95.81 173 GLU A CA 1
ATOM 1359 C C . GLU A 1 173 ? -3.932 1.271 24.858 1.00 95.81 173 GLU A C 1
ATOM 1361 O O . GLU A 1 173 ? -4.203 1.375 26.053 1.00 95.81 173 GLU A O 1
ATOM 1366 N N . GLU A 1 174 ? -4.288 0.181 24.176 1.00 95.25 174 GLU A N 1
ATOM 1367 C CA . GLU A 1 174 ? -4.969 -0.953 24.811 1.00 95.25 174 GLU A CA 1
ATOM 1368 C C . GLU A 1 174 ? -4.033 -1.719 25.754 1.00 95.25 174 GLU A C 1
ATOM 1370 O O . GLU A 1 174 ? -4.443 -2.153 26.833 1.00 95.25 174 GLU A O 1
ATOM 1375 N N . ARG A 1 175 ? -2.745 -1.836 25.405 1.00 95.94 175 ARG A N 1
ATOM 1376 C CA . ARG A 1 175 ? -1.736 -2.438 26.282 1.00 95.94 175 ARG A CA 1
ATOM 1377 C C . ARG A 1 175 ? -1.602 -1.655 27.586 1.00 95.94 175 ARG A C 1
ATOM 1379 O O . ARG A 1 175 ? -1.530 -2.290 28.638 1.00 95.94 175 ARG A O 1
ATOM 1386 N N . THR A 1 176 ? -1.550 -0.323 27.543 1.00 96.44 176 THR A N 1
ATOM 1387 C CA . THR A 1 176 ? -1.441 0.491 28.764 1.00 96.44 176 THR A CA 1
ATOM 1388 C C . THR A 1 176 ? -2.700 0.374 29.617 1.00 96.44 176 THR A C 1
ATOM 1390 O O . THR A 1 176 ? -2.592 0.047 30.799 1.00 96.44 176 THR A O 1
ATOM 1393 N N . ARG A 1 177 ? -3.893 0.491 29.017 1.00 94.50 177 ARG A N 1
ATOM 1394 C CA . ARG A 1 177 ? -5.177 0.274 29.715 1.00 94.50 177 ARG A CA 1
ATOM 1395 C C . ARG A 1 177 ? -5.255 -1.092 30.389 1.00 94.50 177 ARG A C 1
ATOM 1397 O O . ARG A 1 177 ? -5.699 -1.204 31.531 1.00 94.50 177 ARG A O 1
ATOM 1404 N N . PHE A 1 178 ? -4.812 -2.143 29.702 1.00 95.12 178 PHE A N 1
ATOM 1405 C CA . PHE A 1 178 ? -4.829 -3.491 30.259 1.00 95.12 178 PHE A CA 1
ATOM 1406 C C . PHE A 1 178 ? -3.826 -3.654 31.405 1.00 95.12 178 PHE A C 1
ATOM 1408 O O . PHE A 1 178 ? -4.132 -4.293 32.409 1.00 95.12 178 PHE A O 1
ATOM 1415 N N . GLN A 1 179 ? -2.642 -3.046 31.298 1.00 96.12 179 GLN A N 1
ATOM 1416 C CA . GLN A 1 179 ? -1.667 -3.034 32.391 1.00 96.12 179 GLN A CA 1
ATOM 1417 C C . GLN A 1 179 ? -2.214 -2.328 33.637 1.00 96.12 179 GLN A C 1
ATOM 1419 O O . GLN A 1 179 ? -2.049 -2.845 34.741 1.00 96.12 179 GLN A O 1
ATOM 1424 N N . GLU A 1 180 ? -2.908 -1.202 33.471 1.00 95.25 180 GLU A N 1
ATOM 1425 C CA . GLU A 1 180 ? -3.582 -0.495 34.566 1.00 95.25 180 GLU A CA 1
ATOM 1426 C C . GLU A 1 180 ? -4.689 -1.348 35.200 1.00 95.25 180 GLU A C 1
ATOM 1428 O O . GLU A 1 180 ? -4.752 -1.481 36.425 1.00 95.25 180 GLU A O 1
ATOM 1433 N N . LEU A 1 181 ? -5.516 -2.005 34.381 1.00 94.06 181 LEU A N 1
ATOM 1434 C CA . LEU A 1 181 ? -6.554 -2.918 34.861 1.00 94.06 181 LEU A CA 1
ATOM 1435 C C . LEU A 1 181 ? -5.951 -4.061 35.687 1.00 94.06 181 LEU A C 1
ATOM 1437 O O . LEU A 1 181 ? -6.425 -4.351 36.787 1.00 94.06 181 LEU A O 1
ATOM 1441 N N . LEU A 1 182 ? -4.867 -4.670 35.198 1.00 93.94 182 LEU A N 1
ATOM 1442 C CA . LEU A 1 182 ? -4.140 -5.716 35.914 1.00 93.94 182 LEU A CA 1
ATOM 1443 C C . LEU A 1 182 ? -3.425 -5.211 37.168 1.00 93.94 182 LEU A C 1
ATOM 1445 O O . LEU A 1 182 ? -3.140 -6.021 38.052 1.00 93.94 182 LEU A O 1
ATOM 1449 N N . ALA A 1 183 ? -3.091 -3.924 37.252 1.00 96.00 183 ALA A N 1
ATOM 1450 C CA . ALA A 1 183 ? -2.533 -3.314 38.454 1.00 96.00 183 ALA A CA 1
ATOM 1451 C C . ALA A 1 183 ? -3.606 -3.076 39.530 1.00 96.00 183 ALA A C 1
ATOM 1453 O O . ALA A 1 183 ? -3.274 -3.014 40.713 1.00 96.00 183 ALA A O 1
ATOM 1454 N N . SER A 1 184 ? -4.886 -2.992 39.146 1.00 93.44 184 SER A N 1
ATOM 1455 C CA . SER A 1 184 ? -5.979 -2.771 40.091 1.00 93.44 184 SER A CA 1
ATOM 1456 C C . SER A 1 184 ? -6.183 -3.983 41.029 1.00 93.44 184 SER A C 1
ATOM 1458 O O . SER A 1 184 ? -6.403 -5.112 40.570 1.00 93.44 184 SER A O 1
ATOM 1460 N N . PRO A 1 185 ? -6.148 -3.791 42.364 1.00 94.81 185 PRO A N 1
ATOM 1461 C CA . PRO A 1 185 ? -6.324 -4.890 43.318 1.00 94.81 185 PRO A CA 1
ATOM 1462 C C . PRO A 1 185 ? -7.701 -5.558 43.227 1.00 94.81 185 PRO A C 1
ATOM 1464 O O . PRO A 1 185 ? -7.811 -6.770 43.392 1.00 94.81 185 PRO A O 1
ATOM 1467 N N . ALA A 1 186 ? -8.746 -4.785 42.916 1.00 91.88 186 ALA A N 1
ATOM 1468 C CA . ALA A 1 186 ? -10.114 -5.286 42.785 1.00 91.88 186 ALA A CA 1
ATOM 1469 C C . ALA A 1 186 ? -10.264 -6.292 41.629 1.00 91.88 186 ALA A C 1
ATOM 1471 O O . ALA A 1 186 ? -10.938 -7.312 41.784 1.00 91.88 186 ALA A O 1
ATOM 1472 N N . TYR A 1 187 ? -9.595 -6.048 40.495 1.00 94.75 187 TYR A N 1
ATOM 1473 C CA . TYR A 1 187 ? -9.591 -6.983 39.368 1.00 94.75 187 TYR A CA 1
ATOM 1474 C C . TYR A 1 187 ? -8.794 -8.253 39.690 1.00 94.75 187 TYR A C 1
ATOM 1476 O O . TYR A 1 187 ? -9.225 -9.349 39.340 1.00 94.75 187 TYR A O 1
ATOM 1484 N N . ARG A 1 188 ? -7.667 -8.132 40.410 1.00 95.56 188 ARG A N 1
ATOM 1485 C CA . ARG A 1 188 ? -6.874 -9.298 40.840 1.00 95.56 188 ARG A CA 1
ATOM 1486 C C . ARG A 1 188 ? -7.593 -10.181 41.853 1.00 95.56 188 ARG A C 1
ATOM 1488 O O . ARG A 1 188 ? -7.447 -11.395 41.789 1.00 95.56 188 ARG A O 1
ATOM 1495 N N . ALA A 1 189 ? -8.339 -9.586 42.781 1.00 96.06 189 ALA A N 1
ATOM 1496 C CA . ALA A 1 189 ? -9.078 -10.331 43.795 1.00 96.06 189 ALA A CA 1
ATOM 1497 C C . ALA A 1 189 ? -10.287 -11.073 43.201 1.00 96.06 189 ALA A C 1
ATOM 1499 O O . ALA A 1 189 ? -10.542 -12.222 43.555 1.00 96.06 189 ALA A O 1
ATOM 1500 N N . SER A 1 190 ? -11.026 -10.430 42.290 1.00 94.62 190 SER A N 1
ATOM 1501 C CA . SER A 1 190 ? -12.251 -10.989 41.705 1.00 94.62 190 SER A CA 1
ATOM 1502 C C . SER A 1 190 ? -12.498 -10.470 40.277 1.00 94.62 190 SER A C 1
ATOM 1504 O O . SER A 1 190 ? -13.267 -9.519 40.092 1.00 94.62 190 SER A O 1
ATOM 1506 N N . PRO A 1 191 ? -11.902 -11.093 39.242 1.00 95.75 191 PRO A N 1
ATOM 1507 C CA . PRO A 1 191 ? -11.953 -10.567 37.876 1.00 95.75 191 PRO A CA 1
ATOM 1508 C C . PRO A 1 191 ? -13.364 -10.604 37.276 1.00 95.75 191 PRO A C 1
ATOM 1510 O O . PRO A 1 191 ? -13.802 -9.628 36.673 1.00 95.75 191 PRO A O 1
ATOM 1513 N N . LEU A 1 192 ? -14.118 -11.690 37.488 1.00 96.31 192 LEU A N 1
ATOM 1514 C CA . LEU A 1 192 ? -15.471 -11.844 36.931 1.00 96.31 192 LEU A CA 1
ATOM 1515 C C . LEU A 1 192 ? -16.445 -10.786 37.465 1.00 96.31 192 LEU A C 1
ATOM 1517 O O . LEU A 1 192 ? -17.242 -10.234 36.710 1.00 96.31 192 LEU A O 1
ATOM 1521 N N . VAL A 1 193 ? -16.344 -10.463 38.756 1.00 96.19 193 VAL A N 1
ATOM 1522 C CA . VAL A 1 193 ? -17.184 -9.443 39.397 1.00 96.19 193 VAL A CA 1
ATOM 1523 C C . VAL A 1 193 ? -16.825 -8.050 38.881 1.00 96.19 193 VAL A C 1
ATOM 1525 O O . VAL A 1 193 ? -17.717 -7.276 38.539 1.00 96.19 193 VAL A O 1
ATOM 1528 N N . ALA A 1 194 ? -15.529 -7.740 38.766 1.00 95.19 194 ALA A N 1
ATOM 1529 C CA . ALA A 1 194 ? -15.063 -6.461 38.234 1.00 95.19 194 ALA A CA 1
ATOM 1530 C C . ALA A 1 194 ? -15.541 -6.235 36.787 1.00 95.19 194 ALA A C 1
ATOM 1532 O O . ALA A 1 194 ? -16.033 -5.151 36.468 1.00 95.19 194 ALA A O 1
ATOM 1533 N N . ILE A 1 195 ? -15.472 -7.275 35.946 1.00 95.00 195 ILE A N 1
ATOM 1534 C CA . ILE A 1 195 ? -15.979 -7.245 34.565 1.00 95.00 195 ILE A CA 1
ATOM 1535 C C . ILE A 1 195 ? -17.499 -7.025 34.549 1.00 95.00 195 ILE A C 1
ATOM 1537 O O . ILE A 1 195 ? -17.989 -6.144 33.840 1.00 95.00 195 ILE A O 1
ATOM 1541 N N . GLY A 1 196 ? -18.249 -7.756 35.378 1.00 95.50 196 GLY A N 1
ATOM 1542 C CA . GLY A 1 196 ? -19.700 -7.585 35.496 1.00 95.50 196 GLY A CA 1
ATOM 1543 C C . GLY A 1 196 ? -20.103 -6.158 35.881 1.00 95.50 196 GLY A C 1
ATOM 1544 O O . GLY A 1 196 ? -21.009 -5.585 35.281 1.00 95.50 196 GLY A O 1
ATOM 1545 N N . GLN A 1 197 ? -19.377 -5.532 36.811 1.00 94.31 197 GLN A N 1
ATOM 1546 C CA . GLN A 1 197 ? -19.608 -4.134 37.187 1.00 94.31 197 GLN A CA 1
ATOM 1547 C C . GLN A 1 197 ? -19.288 -3.154 36.052 1.00 94.31 197 GLN A C 1
ATOM 1549 O O . GLN A 1 197 ? -20.004 -2.168 35.880 1.00 94.31 197 GLN A O 1
ATOM 1554 N N . THR A 1 198 ? -18.218 -3.386 35.281 1.00 93.06 198 THR A N 1
ATOM 1555 C CA . THR A 1 198 ? -17.903 -2.534 34.120 1.00 93.06 198 THR A CA 1
ATOM 1556 C C . THR A 1 198 ? -18.974 -2.616 33.041 1.00 93.06 198 THR A C 1
ATOM 1558 O O . THR A 1 198 ? -19.390 -1.573 32.545 1.00 93.06 198 THR A O 1
ATOM 1561 N N . LEU A 1 199 ? -19.468 -3.820 32.743 1.00 94.81 199 LEU A N 1
ATOM 1562 C CA . LEU A 1 199 ? -20.546 -4.043 31.779 1.00 94.81 199 LEU A CA 1
ATOM 1563 C C . LEU A 1 199 ? -21.845 -3.375 32.234 1.00 94.81 199 LEU A C 1
ATOM 1565 O O . LEU A 1 199 ? -22.453 -2.643 31.463 1.00 94.81 199 LEU A O 1
ATOM 1569 N N . ALA A 1 200 ? -22.225 -3.546 33.504 1.00 94.75 200 ALA A N 1
ATOM 1570 C CA . ALA A 1 200 ? -23.416 -2.904 34.058 1.00 94.75 200 ALA A CA 1
ATOM 1571 C C . ALA A 1 200 ? -23.349 -1.369 33.954 1.00 94.75 200 ALA A C 1
ATOM 1573 O O . ALA A 1 200 ? -24.334 -0.735 33.583 1.00 94.75 200 ALA A O 1
ATOM 1574 N N . ARG A 1 201 ? -22.178 -0.767 34.221 1.00 93.69 201 ARG A N 1
ATOM 1575 C CA . ARG A 1 201 ? -21.957 0.678 34.032 1.00 93.69 201 ARG A CA 1
ATOM 1576 C C . ARG A 1 201 ? -22.053 1.099 32.564 1.00 93.69 201 ARG A C 1
ATOM 1578 O O . ARG A 1 201 ? -22.600 2.159 32.288 1.00 93.69 201 ARG A O 1
ATOM 1585 N N . GLN A 1 202 ? -21.522 0.301 31.635 1.00 93.69 202 GLN A N 1
ATOM 1586 C CA . GLN A 1 202 ? -21.611 0.592 30.200 1.00 93.69 202 GLN A CA 1
ATOM 1587 C C . GLN A 1 202 ? -23.057 0.549 29.702 1.00 93.69 202 GLN A C 1
ATOM 1589 O O . GLN A 1 202 ? -23.483 1.499 29.055 1.00 93.69 202 GLN A O 1
ATOM 1594 N N . MET A 1 203 ? -23.829 -0.475 30.078 1.00 91.44 203 MET A N 1
ATOM 1595 C CA . MET A 1 203 ? -25.243 -0.583 29.700 1.00 91.44 203 MET A CA 1
ATOM 1596 C C . MET A 1 203 ? -26.055 0.625 30.183 1.00 91.44 203 MET A C 1
ATOM 1598 O O . MET A 1 203 ? -26.776 1.230 29.403 1.00 91.44 203 MET A O 1
ATOM 1602 N N . GLN A 1 204 ? -25.856 1.061 31.432 1.00 90.69 204 GLN A N 1
ATOM 1603 C CA . GLN A 1 204 ? -26.538 2.247 31.970 1.00 90.69 204 GLN A CA 1
ATOM 1604 C C . GLN A 1 204 ? -26.205 3.543 31.212 1.00 90.69 204 GLN A C 1
ATOM 1606 O O . GLN A 1 204 ? -27.057 4.421 31.089 1.00 90.69 204 GLN A O 1
ATOM 1611 N N . LEU A 1 205 ? -24.971 3.685 30.718 1.00 87.88 205 LEU A N 1
ATOM 1612 C CA . LEU A 1 205 ? -24.549 4.849 29.932 1.00 87.88 205 LEU A CA 1
ATOM 1613 C C . LEU A 1 205 ? -25.121 4.823 28.509 1.00 87.88 205 LEU A C 1
ATOM 1615 O O . LEU A 1 205 ? -25.459 5.878 27.977 1.00 87.88 205 LEU A O 1
ATOM 1619 N N . GLU A 1 206 ? -25.235 3.641 27.901 1.00 83.56 206 GLU A N 1
ATOM 1620 C CA . GLU A 1 206 ? -25.836 3.472 26.572 1.00 83.56 206 GLU A CA 1
ATOM 1621 C C . GLU A 1 206 ? -27.365 3.639 26.601 1.00 83.56 206 GLU A C 1
ATOM 1623 O O . GLU A 1 206 ? -27.926 4.258 25.691 1.00 83.56 206 GLU A O 1
ATOM 1628 N N . ASP A 1 207 ? -28.024 3.180 27.670 1.00 75.00 207 ASP A N 1
ATOM 1629 C CA . ASP A 1 207 ? -29.463 3.360 27.904 1.00 75.00 207 ASP A CA 1
ATOM 1630 C C . ASP A 1 207 ? -29.817 4.826 28.230 1.00 75.00 207 ASP A C 1
ATOM 1632 O O . ASP A 1 207 ? -30.865 5.328 27.827 1.00 75.00 207 ASP A O 1
ATOM 1636 N N . GLY A 1 208 ? -28.928 5.552 28.919 1.00 61.59 208 GLY A N 1
ATOM 1637 C CA . GLY A 1 208 ? -29.112 6.966 29.271 1.00 61.59 208 GLY A CA 1
ATOM 1638 C C . GLY A 1 208 ? -28.862 7.969 28.135 1.00 61.59 208 GLY A C 1
ATOM 1639 O O . GLY A 1 208 ? -29.136 9.154 28.307 1.00 61.59 208 GLY A O 1
ATOM 1640 N N . GLY A 1 209 ? -28.336 7.524 26.988 1.00 55.69 209 GLY A N 1
ATOM 1641 C CA . GLY A 1 209 ? -28.038 8.366 25.820 1.00 55.69 209 GLY A CA 1
ATOM 1642 C C . GLY A 1 209 ? -29.114 8.367 24.725 1.00 55.69 209 GLY A C 1
ATOM 1643 O O . GLY A 1 209 ? -28.900 8.974 23.677 1.00 55.69 209 GLY A O 1
ATOM 1644 N N . GLN A 1 210 ? -30.232 7.663 24.934 1.00 52.56 210 GLN A N 1
ATOM 1645 C CA . GLN A 1 210 ? -31.315 7.471 23.953 1.00 52.56 210 GLN A CA 1
ATOM 1646 C C . GLN A 1 210 ? -32.609 8.251 24.266 1.00 52.56 210 GLN A C 1
ATOM 1648 O O . GLN A 1 210 ? -33.637 7.996 23.638 1.00 52.56 210 GLN A O 1
ATOM 1653 N N . LEU A 1 211 ? -32.564 9.214 25.192 1.00 40.19 211 LEU A N 1
ATOM 1654 C CA . LEU A 1 211 ? -33.660 10.148 25.501 1.00 40.19 211 LEU A CA 1
ATOM 1655 C C . LEU A 1 211 ? -33.313 11.569 25.044 1.00 40.19 211 LEU A C 1
ATOM 1657 O O . LEU A 1 211 ? -34.253 12.283 24.630 1.00 40.19 211 LEU A O 1
#

Sequence (211 aa):
SALPSWAHGLAPLPGRGESQEPPAADWAFINTNIFARTKIDPSALVQKLELDVRSVTSVRRGEAGSSARVTMLMPSAEAKTVLPKKEKMKLRREQWLQKIEAIKLAEQKHREERRRRATVVVGDLHPLRDALPELLGLEAGSRRQARSRESNKPRPSELSRMSAAQRQQLLEEERTRFQELLASPAYRASPLVAIGQTLARQMQLEDGGQL

pLDDT: mean 71.04, std 20.71, range [37.47, 98.25]

Solvent-accessible surface area (backbone atoms only — not comparable to full-atom values): 14360 Å² total; per-residue (Å²): 138,89,82,88,88,86,87,86,83,93,77,87,84,82,77,93,74,80,81,87,69,77,84,89,72,70,65,71,71,70,71,52,66,84,60,78,80,65,83,75,61,75,73,77,72,60,78,79,76,75,81,53,77,77,61,56,62,76,77,61,83,80,79,89,84,86,86,80,92,75,91,72,91,69,85,76,84,72,73,89,63,89,67,55,73,70,57,53,51,48,51,53,50,51,53,46,51,52,50,52,52,51,50,53,53,50,53,50,52,54,51,51,51,51,55,52,70,66,55,80,86,68,79,77,64,58,67,65,57,72,72,43,81,84,64,94,74,68,83,83,74,77,85,74,74,82,70,80,71,81,73,85,64,72,78,75,86,48,72,89,81,50,55,71,69,60,49,50,52,52,52,52,55,51,50,51,54,50,52,53,50,67,66,35,65,64,39,69,75,38,48,70,60,47,50,51,53,53,51,55,54,50,52,55,54,61,63,67,71,76,122

Mean predicted aligned error: 23.63 Å

Foldseek 3Di:
DDDDDDDDDDDDDDDDDDDPDPPPPDPVVVPPPPCPPPDDDVVVVDPPDDPDVVVVVVVPPDDDDDDDDDPDDDPDPPDPDVDPPVVVVVVVVVVVVVVVVVVVVVVVVVVVVVVQVVDPDDHRCVVVVVPDDPPVPPVPPPPPDPDPPPDPDPDPPDPVVDDPVVNVVVVVVVVVVVVVCVVDVVCVVPVVVVVVVVVVVVVVVVVVVPD

Secondary structure (DSSP, 8-state):
-----------PPP-----------SSTTTTS-TTTT----GGGG-------GGGGGGT--SS---------------------HHHHHHHHHHHHHHHHHHHHHHHHHHHHHHHHHH--SS--SHHHHHTS---TT-TTS-----------------GGGS-HHHHHHHHHHHHHHHHHHHH-HHHHH-HHHHHHHHHHHHHHHHHTT--

InterPro domains:
  IPR028160 Ribosome biogenesis protein Slx9-like [PF15341] (81-201)

Radius of gyration: 39.37 Å; Cα contacts (8 Å, |Δi|>4): 18; chains: 1; bounding box: 67×78×105 Å

Organism: Pan paniscus (NCBI:txid9597)